Protein AF-A0A067RQR3-F1 (afdb_monomer)

Sequence (231 aa):
MLGQFFLYHINVWWTFLVVAKPVLEVAFHIFLCLGRLGLTFQASILVDLLELVSFHIYCIYVYAARLYSLQVSGLVALWRLFLGRKHNPLRGRVDSCQYSSHQLFVGTLAFTILLFLLPTTLMYYIVFTTLRLVVVGLEGLLTRVRYILQCLPLYVSTLWLLQSTIVSSTVHLTVQCRETQGPLLLSVQPVPGSWWNTVQYCIPELVHSPPRVNWGNLIGNLVSGKLIYPS

Mean predicted aligned error: 13.86 Å

Nearest PDB structures (foldseek):
  6mbz-assembly1_A  TM=4.673E-01  e=4.010E+00  Homo sapiens

Radius of gyration: 31.72 Å; Cα contacts (8 Å, |Δi|>4): 160; chains: 1; bounding box: 66×44×107 Å

pLDDT: mean 74.28, std 12.0, range [40.84, 92.44]

Secondary structure (DSSP, 8-state):
-HHHHHHHHHHHHHHHHHHHHHHHHHHHHHHHHHGGG-HHHHHHHHHHHHHHHHHHHHHHHHHHHHHHHHHHHHHHHHHHHHTTEEEETTTTEEEE----HHHHHHHHHHHHHHHHHHHHHHHHHHHHHHHHHHHHHHHHHHHHHHHHHHHS-HHHHHHHHTT-TT---EEEEEEE--SSS---EEEEEEEPPPHHHHHHHTS-TT-PPPPP--HHHHHHHHHTT------

InterPro domains:
  IPR007720 Phosphatidylinositol N-acetylglucosaminyltransferase subunit Q/GPI1 [PF05024] (1-164)
  IPR007720 Phosphatidylinositol N-acetylglucosaminyltransferase subunit Q/GPI1 [PTHR21329] (2-230)

Foldseek 3Di:
DVVVVVVVLVVVVVVVCVVCVVVVVVLVVVLVVCVVVDDLVSLVSVLVVLVVVCVSLQVVLLVLLVVLLCLVVLLVCLVCVVVQWDQDPVVRDTDRHDDDPVVNVVSVVVNVVSVVVNVVSVVVNVVSVVVSVVSVVVSVVSLVVSLVVLLPPVVLVVCVVVVPLVQQPDWDWDFDDDPDDDPTDIDTDRDHDDPVVSSVVPRPPPDDDDDDDPVVVVVVCSVNSHRDDDD

Structure (mmCIF, N/CA/C/O backbone):
data_AF-A0A067RQR3-F1
#
_entry.id   AF-A0A067RQR3-F1
#
loop_
_atom_site.group_PDB
_atom_site.id
_atom_site.type_symbol
_atom_site.label_atom_id
_atom_site.label_alt_id
_atom_site.label_comp_id
_atom_site.label_asym_id
_atom_site.label_entity_id
_atom_site.label_seq_id
_atom_site.pdbx_PDB_ins_code
_atom_site.Cartn_x
_atom_site.Cartn_y
_atom_site.Cartn_z
_atom_site.occupancy
_atom_site.B_iso_or_equiv
_atom_site.auth_seq_id
_atom_site.auth_comp_id
_atom_site.auth_asym_id
_atom_site.auth_atom_id
_atom_site.pdbx_PDB_model_num
ATOM 1 N N . MET A 1 1 ? 1.006 -6.373 -24.972 1.00 61.81 1 MET A N 1
ATOM 2 C CA . MET A 1 1 ? 1.950 -6.922 -23.974 1.00 61.81 1 MET A CA 1
ATOM 3 C C . MET A 1 1 ? 1.608 -6.495 -22.547 1.00 61.81 1 MET A C 1
ATOM 5 O O . MET A 1 1 ? 1.158 -7.348 -21.800 1.00 61.81 1 MET A O 1
ATOM 9 N N . LEU A 1 2 ? 1.691 -5.210 -22.163 1.00 67.69 2 LEU A N 1
ATOM 10 C CA . LEU A 1 2 ? 1.346 -4.779 -20.789 1.00 67.69 2 LEU A CA 1
ATOM 11 C C . LEU A 1 2 ? -0.114 -5.101 -20.396 1.00 67.69 2 LEU A C 1
ATOM 13 O O . LEU A 1 2 ? -0.366 -5.624 -19.319 1.00 67.69 2 LEU A O 1
ATOM 17 N N . GLY A 1 3 ? -1.073 -4.875 -21.301 1.00 74.94 3 GLY A N 1
ATOM 18 C CA . GLY A 1 3 ? -2.479 -5.227 -21.056 1.00 74.94 3 GLY A CA 1
ATOM 19 C C . GLY A 1 3 ? -2.711 -6.726 -20.825 1.00 74.94 3 GLY A C 1
ATOM 20 O O . GLY A 1 3 ? -3.485 -7.094 -19.953 1.00 74.94 3 GLY A O 1
ATOM 21 N N . GLN A 1 4 ? -1.985 -7.600 -21.531 1.00 80.75 4 GLN A N 1
ATOM 22 C CA . GLN A 1 4 ? -2.058 -9.053 -21.312 1.00 80.75 4 GLN A CA 1
ATOM 23 C C . GLN A 1 4 ? -1.487 -9.451 -19.948 1.00 80.75 4 GLN A C 1
ATOM 25 O O . GLN A 1 4 ? -2.019 -10.346 -19.302 1.00 80.75 4 GLN A O 1
ATOM 30 N N . PHE A 1 5 ? -0.444 -8.761 -19.483 1.00 75.75 5 PHE A N 1
ATOM 31 C CA . PHE A 1 5 ? 0.112 -8.968 -18.149 1.00 75.75 5 PHE A CA 1
ATOM 32 C C . PHE A 1 5 ? -0.883 -8.584 -17.038 1.00 75.75 5 PHE A C 1
ATOM 34 O O . PHE A 1 5 ? -1.043 -9.330 -16.069 1.00 75.75 5 PHE A O 1
ATOM 41 N N . PHE A 1 6 ? -1.600 -7.464 -17.197 1.00 74.62 6 PHE A N 1
ATOM 42 C CA . PHE A 1 6 ? -2.678 -7.082 -16.279 1.00 74.62 6 PHE A CA 1
ATOM 43 C C . PHE A 1 6 ? -3.857 -8.053 -16.333 1.00 74.62 6 PHE A C 1
ATOM 45 O O . PHE A 1 6 ? -4.349 -8.463 -15.287 1.00 74.62 6 PHE A O 1
ATOM 52 N N . LEU A 1 7 ? -4.269 -8.484 -17.529 1.00 79.88 7 LEU A N 1
ATOM 53 C CA . LEU A 1 7 ? -5.308 -9.504 -17.687 1.00 79.88 7 LEU A CA 1
ATOM 54 C C . LEU A 1 7 ? -4.913 -10.824 -17.018 1.00 79.88 7 LEU A C 1
ATOM 56 O O . LEU A 1 7 ? -5.745 -11.445 -16.366 1.00 79.88 7 LEU A O 1
ATOM 60 N N . TYR A 1 8 ? -3.644 -11.224 -17.113 1.00 83.69 8 TYR A N 1
ATOM 61 C CA . TYR A 1 8 ? -3.131 -12.385 -16.393 1.00 83.69 8 TYR A CA 1
ATOM 62 C C . TYR A 1 8 ? -3.234 -12.199 -14.874 1.00 83.69 8 TYR A C 1
ATOM 64 O O . TYR A 1 8 ? -3.715 -13.097 -14.193 1.00 83.69 8 TYR A O 1
ATOM 72 N N . HIS A 1 9 ? -2.867 -11.030 -14.339 1.00 77.38 9 HIS A N 1
ATOM 73 C CA . HIS A 1 9 ? -3.022 -10.734 -12.908 1.00 77.38 9 HIS A CA 1
ATOM 74 C C . HIS A 1 9 ? -4.483 -10.792 -12.453 1.00 77.38 9 HIS A C 1
ATOM 76 O O . HIS A 1 9 ? -4.773 -11.383 -11.414 1.00 77.38 9 HIS A O 1
ATOM 82 N N . ILE A 1 10 ? -5.402 -10.240 -13.249 1.00 81.31 10 ILE A N 1
ATOM 83 C CA . ILE A 1 10 ? -6.844 -10.314 -12.988 1.00 81.31 10 ILE A CA 1
ATOM 84 C C . ILE A 1 10 ? -7.315 -11.769 -13.018 1.00 81.31 10 ILE A C 1
ATOM 86 O O . ILE A 1 10 ? -8.101 -12.166 -12.168 1.00 81.31 10 ILE A O 1
ATOM 90 N N . ASN A 1 11 ? -6.819 -12.586 -13.948 1.00 85.38 11 ASN A N 1
ATOM 91 C CA . ASN A 1 11 ? -7.217 -13.988 -14.061 1.00 85.38 11 ASN A CA 1
ATOM 92 C C . ASN A 1 11 ? -6.661 -14.856 -12.917 1.00 85.38 11 ASN A C 1
ATOM 94 O O . ASN A 1 11 ? -7.359 -15.712 -12.374 1.00 85.38 11 ASN A O 1
ATOM 98 N N . VAL A 1 12 ? -5.423 -14.600 -12.487 1.00 82.12 12 VAL A N 1
ATOM 99 C CA . VAL A 1 12 ? -4.851 -15.216 -11.280 1.00 82.12 12 VAL A CA 1
ATOM 100 C C . VAL A 1 12 ? -5.675 -14.830 -10.054 1.00 82.12 12 VAL A C 1
ATOM 102 O O . VAL A 1 12 ? -6.005 -15.695 -9.246 1.00 82.12 12 VAL A O 1
ATOM 105 N N . TRP A 1 13 ? -6.070 -13.561 -9.936 1.00 79.69 13 TRP A N 1
ATOM 106 C CA . TRP A 1 13 ? -6.939 -13.113 -8.851 1.00 79.69 13 TRP A CA 1
ATOM 107 C C . TRP A 1 13 ? -8.330 -13.734 -8.908 1.00 79.69 13 TRP A C 1
ATOM 109 O O . TRP A 1 13 ? -8.848 -14.164 -7.886 1.00 79.69 13 TRP A O 1
ATOM 119 N N . TRP A 1 14 ? -8.917 -13.829 -10.097 1.00 84.00 14 TRP A N 1
ATOM 120 C CA . TRP A 1 14 ? -10.194 -14.495 -10.307 1.00 84.00 14 TRP A CA 1
ATOM 121 C C . TRP A 1 14 ? -10.131 -15.949 -9.840 1.00 84.00 14 TRP A C 1
ATOM 123 O O . TRP A 1 14 ? -10.974 -16.398 -9.069 1.00 84.00 14 TRP A O 1
ATOM 133 N N . THR A 1 15 ? -9.076 -16.664 -10.229 1.00 84.94 15 THR A N 1
ATOM 134 C CA . THR A 1 15 ? -8.840 -18.046 -9.799 1.00 84.94 15 THR A CA 1
ATOM 135 C C . THR A 1 15 ? -8.663 -18.130 -8.280 1.00 84.94 15 THR A C 1
ATOM 137 O O . THR A 1 15 ? -9.263 -18.988 -7.636 1.00 84.94 15 THR A O 1
ATOM 140 N N . PHE A 1 16 ? -7.906 -17.203 -7.685 1.00 81.50 16 PHE A N 1
ATOM 141 C CA . PHE A 1 16 ? -7.755 -17.101 -6.233 1.00 81.50 16 PHE A CA 1
ATOM 142 C C . PHE A 1 16 ? -9.093 -16.851 -5.529 1.00 81.50 16 PHE A C 1
ATOM 144 O O . PHE A 1 16 ? -9.391 -17.531 -4.553 1.00 81.50 16 PHE A O 1
ATOM 151 N N . LEU A 1 17 ? -9.930 -15.939 -6.032 1.00 81.38 17 LEU A N 1
ATOM 152 C CA . LEU A 1 17 ? -11.257 -15.677 -5.480 1.00 81.38 17 LEU A CA 1
ATOM 153 C C . LEU A 1 17 ? -12.170 -16.891 -5.565 1.00 81.38 17 LEU A C 1
ATOM 155 O O . LEU A 1 17 ? -12.907 -17.147 -4.622 1.00 81.38 17 LEU A O 1
ATOM 159 N N . VAL A 1 18 ? -12.132 -17.645 -6.663 1.00 85.75 18 VAL A N 1
ATOM 160 C CA . VAL A 1 18 ? -12.928 -18.872 -6.800 1.00 85.75 18 VAL A CA 1
ATOM 161 C C . VAL A 1 18 ? -12.523 -19.894 -5.736 1.00 85.75 18 VAL A C 1
ATOM 163 O O . VAL A 1 18 ? -13.394 -20.503 -5.116 1.00 85.75 18 VAL A O 1
ATOM 166 N N . VAL A 1 19 ? -11.222 -20.032 -5.465 1.00 84.19 19 VAL A N 1
ATOM 167 C CA . VAL A 1 19 ? -10.702 -20.912 -4.405 1.00 84.19 19 VAL A CA 1
ATOM 168 C C . VAL A 1 19 ? -11.013 -20.367 -3.004 1.00 84.19 19 VAL A C 1
ATOM 170 O O . VAL A 1 19 ? -11.333 -21.136 -2.101 1.00 84.19 19 VAL A O 1
ATOM 173 N N . ALA A 1 20 ? -10.960 -19.048 -2.812 1.00 79.62 20 ALA A N 1
ATOM 174 C CA . ALA A 1 20 ? -11.217 -18.392 -1.533 1.00 79.62 20 ALA A CA 1
ATOM 175 C C . ALA A 1 20 ? -12.714 -18.244 -1.211 1.00 79.62 20 ALA A C 1
ATOM 177 O O . ALA A 1 20 ? -13.07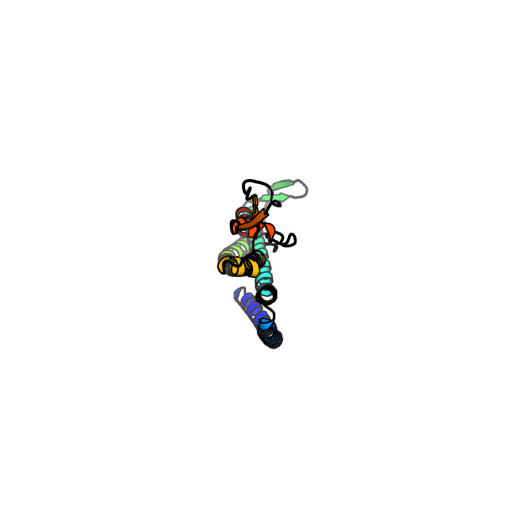1 -18.128 -0.043 1.00 79.62 20 ALA A O 1
ATOM 178 N N . LYS A 1 21 ? -13.603 -18.278 -2.212 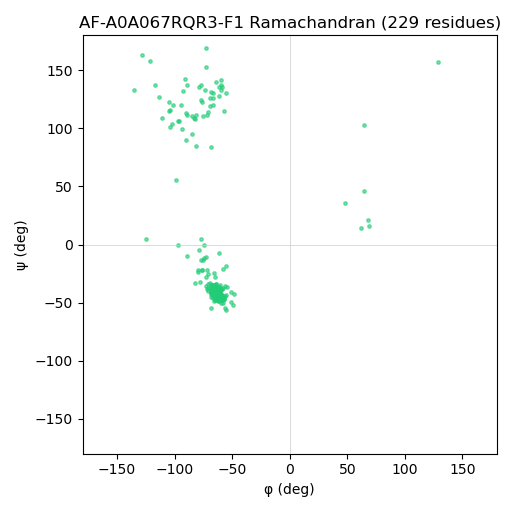1.00 84.19 21 LYS A N 1
ATOM 179 C CA . LYS A 1 21 ? -15.063 -18.144 -2.071 1.00 84.19 21 LYS A CA 1
ATOM 180 C C . LYS A 1 21 ? -15.666 -19.050 -0.988 1.00 84.19 21 LYS A C 1
ATOM 182 O O . LYS A 1 21 ? -16.355 -18.502 -0.131 1.00 84.19 21 LYS A O 1
ATOM 187 N N . PRO A 1 22 ? -15.417 -20.377 -0.949 1.00 88.19 22 PRO A N 1
ATOM 188 C CA . PRO A 1 22 ? -15.960 -21.225 0.115 1.00 88.19 22 PRO A CA 1
ATOM 189 C C . PRO A 1 22 ? -15.452 -20.819 1.506 1.00 88.19 22 PRO A C 1
ATOM 191 O O . PRO A 1 22 ? -16.214 -20.823 2.468 1.00 88.19 22 PRO A O 1
ATOM 194 N N . VAL A 1 23 ? -14.186 -20.405 1.617 1.00 82.56 23 VAL A N 1
ATOM 195 C CA . VAL A 1 23 ? -13.608 -19.923 2.881 1.00 82.56 23 VAL A CA 1
ATOM 196 C C . VAL A 1 23 ? -14.265 -18.611 3.311 1.00 82.56 23 VAL A C 1
ATOM 198 O O . VAL A 1 23 ? -14.606 -18.452 4.480 1.00 82.56 23 VAL A O 1
ATOM 201 N N . LEU A 1 24 ? -14.496 -17.693 2.370 1.00 82.06 24 LEU A N 1
ATOM 202 C CA . LEU A 1 24 ? -15.151 -16.411 2.619 1.00 82.06 24 LEU A CA 1
ATOM 203 C C . LEU A 1 24 ? -16.618 -16.589 3.037 1.00 82.06 24 LEU A C 1
ATOM 205 O O . LEU A 1 24 ? -17.077 -15.910 3.950 1.00 82.06 24 LEU A O 1
ATOM 209 N N . GLU A 1 25 ? -17.345 -17.519 2.415 1.00 86.88 25 GLU A N 1
ATOM 210 C CA . GLU A 1 25 ? -18.726 -17.850 2.789 1.00 86.88 25 GLU A CA 1
ATOM 211 C C . GLU A 1 25 ? -18.810 -18.416 4.211 1.00 86.88 25 GLU A C 1
ATOM 213 O O . GLU A 1 25 ? -19.671 -17.995 4.990 1.00 86.88 25 GLU A O 1
ATOM 218 N N . VAL A 1 26 ? -17.890 -19.314 4.578 1.00 85.81 26 VAL A N 1
ATOM 219 C CA . VAL A 1 26 ? -17.779 -19.838 5.947 1.00 85.81 26 VAL A CA 1
ATOM 220 C C . VAL A 1 26 ? -17.410 -18.720 6.924 1.00 85.81 26 VAL A C 1
ATOM 222 O O . VAL A 1 26 ? -18.062 -18.580 7.958 1.00 85.81 26 VAL A O 1
ATOM 225 N N . ALA A 1 27 ? -16.434 -17.873 6.589 1.00 83.31 27 ALA A N 1
ATOM 226 C CA . ALA A 1 27 ? -16.040 -16.729 7.411 1.00 83.31 27 ALA A CA 1
ATOM 227 C C . ALA A 1 27 ? -17.200 -15.745 7.629 1.00 83.31 27 ALA A C 1
ATOM 229 O O . ALA A 1 27 ? -17.381 -15.244 8.737 1.00 83.31 27 ALA A O 1
ATOM 230 N N . PHE A 1 28 ? -18.032 -15.512 6.612 1.00 86.62 28 PHE A N 1
ATOM 231 C CA . PHE A 1 28 ? -19.211 -14.656 6.722 1.00 86.62 28 PHE A CA 1
ATOM 232 C C . PHE A 1 28 ? -20.289 -15.259 7.636 1.00 86.62 28 PHE A C 1
ATOM 234 O O . PHE A 1 28 ? -20.862 -14.553 8.465 1.00 86.62 28 PHE A O 1
ATOM 241 N N . HIS A 1 29 ? -20.528 -16.572 7.559 1.00 86.94 29 HIS A N 1
ATOM 242 C CA . HIS A 1 29 ? -21.437 -17.254 8.490 1.00 86.94 29 HIS A CA 1
ATOM 243 C C . HIS A 1 29 ? -20.921 -17.194 9.930 1.00 86.94 29 HIS A C 1
ATOM 245 O O . HIS A 1 29 ? -21.682 -16.911 10.855 1.00 86.94 29 HIS A O 1
ATOM 251 N N . ILE A 1 30 ? -19.616 -17.403 10.115 1.00 84.06 30 ILE A N 1
ATOM 252 C CA . ILE A 1 30 ? -18.936 -17.262 11.403 1.00 84.06 30 ILE A CA 1
ATOM 253 C C . ILE A 1 30 ? -19.093 -15.825 11.933 1.00 84.06 30 ILE A C 1
ATOM 255 O O . ILE A 1 30 ? -19.485 -15.644 13.083 1.00 84.06 30 ILE A O 1
ATOM 259 N N . PHE A 1 31 ? -18.887 -14.808 11.093 1.00 85.06 31 PHE A N 1
ATOM 260 C CA . PHE A 1 31 ? -19.074 -13.394 11.435 1.00 85.06 31 PHE A CA 1
ATOM 261 C C . PHE A 1 31 ? -20.507 -13.074 11.893 1.00 85.06 31 PHE A C 1
ATOM 263 O O . PHE A 1 31 ? -20.693 -12.386 12.900 1.00 85.06 31 PHE A O 1
ATOM 270 N N . LEU A 1 32 ? -21.525 -13.601 11.202 1.00 85.56 32 LEU A N 1
ATOM 271 C CA . LEU A 1 32 ? -22.930 -13.428 11.588 1.00 85.56 32 LEU A CA 1
ATOM 272 C C . LEU A 1 32 ? -23.255 -14.124 12.917 1.00 85.56 32 LEU A C 1
ATOM 274 O O . LEU A 1 32 ? -23.865 -13.513 13.795 1.00 85.56 32 LEU A O 1
ATOM 278 N N . CYS A 1 33 ? -22.814 -15.372 13.102 1.00 84.06 33 CYS A N 1
ATOM 279 C CA . CYS A 1 33 ? -23.018 -16.121 14.347 1.00 84.06 33 CYS A CA 1
ATOM 280 C C . CYS A 1 33 ? -22.350 -15.435 15.546 1.00 84.06 33 CYS A C 1
ATOM 282 O O . CYS A 1 33 ? -22.963 -15.281 16.606 1.00 84.06 33 CYS A O 1
ATOM 284 N N . LEU A 1 34 ? -21.109 -14.982 15.366 1.00 81.44 34 LEU A N 1
ATOM 285 C CA . LEU A 1 34 ? -20.329 -14.296 16.393 1.00 81.44 34 LEU A CA 1
ATOM 286 C C . LEU A 1 34 ? -20.821 -12.868 16.656 1.00 81.44 34 LEU A C 1
ATOM 288 O O . LEU A 1 34 ? -20.455 -12.281 17.671 1.00 81.44 34 LEU A O 1
ATOM 292 N N . GLY A 1 35 ? -21.709 -12.327 15.817 1.00 76.88 35 GLY A N 1
ATOM 293 C C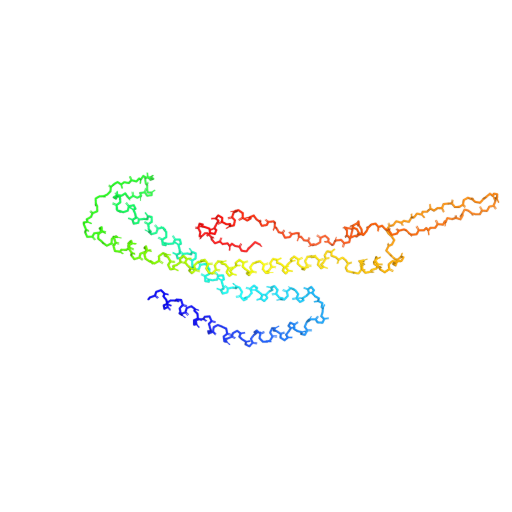A . GLY A 1 35 ? -22.332 -11.026 16.050 1.00 76.88 35 GLY A CA 1
ATOM 294 C C . GLY A 1 35 ? -23.102 -10.910 17.357 1.00 76.88 35 GLY A C 1
ATOM 295 O O . GLY A 1 35 ? -23.255 -9.821 17.903 1.00 76.88 35 GLY A O 1
ATOM 296 N N . ARG A 1 36 ? -23.499 -12.048 17.924 1.00 77.75 36 ARG A N 1
ATOM 297 C CA . ARG A 1 36 ? -24.148 -12.127 19.234 1.00 77.75 36 ARG A CA 1
ATOM 298 C C . ARG A 1 36 ? -23.190 -11.935 20.418 1.00 77.75 36 ARG A C 1
ATOM 300 O O . ARG A 1 36 ? -23.672 -11.745 21.528 1.00 77.75 36 ARG A O 1
ATOM 307 N N . LEU A 1 37 ? -21.871 -11.990 20.205 1.00 75.56 37 LEU A N 1
ATOM 308 C CA . LEU A 1 37 ? -20.850 -11.873 21.259 1.00 75.56 37 LEU A CA 1
ATOM 309 C C . LEU A 1 37 ? -20.397 -10.427 21.526 1.00 75.56 37 LEU A C 1
ATOM 311 O O . LEU A 1 37 ? -19.707 -10.188 22.514 1.00 75.56 37 LEU A O 1
ATOM 315 N N . GLY A 1 38 ? -20.789 -9.463 20.683 1.00 81.50 38 GLY A N 1
ATOM 316 C CA . GLY A 1 38 ? -20.547 -8.032 20.901 1.00 81.50 38 GLY A CA 1
ATOM 317 C C . GLY A 1 38 ? -19.895 -7.300 19.722 1.00 81.50 38 GLY A C 1
ATOM 318 O O . GLY A 1 38 ? -19.205 -7.885 18.887 1.00 81.50 38 GLY A O 1
ATOM 319 N N . LEU A 1 39 ? -20.095 -5.978 19.682 1.00 77.56 39 LEU A N 1
ATOM 320 C CA . LEU A 1 39 ? -19.662 -5.105 18.580 1.00 77.56 39 LEU A CA 1
ATOM 321 C C . LEU A 1 39 ? -18.137 -5.009 18.431 1.00 77.56 39 LEU A C 1
ATOM 323 O O . LEU A 1 39 ? -17.628 -4.914 17.318 1.00 77.56 39 LEU A O 1
ATOM 327 N N . THR A 1 40 ? -17.392 -5.041 19.537 1.00 80.12 40 THR A N 1
ATOM 328 C CA . THR A 1 40 ? -15.921 -4.973 19.514 1.00 80.12 40 THR A CA 1
ATOM 329 C C . THR A 1 40 ? -15.319 -6.213 18.865 1.00 80.12 40 THR A C 1
ATOM 331 O O . THR A 1 40 ? -14.394 -6.099 18.065 1.00 80.12 40 THR A O 1
ATOM 334 N N . PHE A 1 41 ? -15.890 -7.383 19.149 1.00 81.31 41 PHE A N 1
ATOM 335 C CA . PHE A 1 41 ? -15.466 -8.651 18.574 1.00 81.31 41 PHE A CA 1
ATOM 336 C C . PHE A 1 41 ? -15.769 -8.727 17.070 1.00 81.31 41 PHE A C 1
ATOM 338 O O . PHE A 1 41 ? -14.895 -9.094 16.284 1.00 81.31 41 PHE A O 1
ATOM 345 N N . GLN A 1 42 ? -16.955 -8.271 16.643 1.00 84.38 42 GLN A N 1
ATOM 346 C CA . GLN A 1 42 ? -17.266 -8.117 15.215 1.00 84.38 42 GLN A CA 1
ATOM 347 C C . GLN A 1 42 ? -16.305 -7.155 14.511 1.00 84.38 42 GLN A C 1
ATOM 349 O O . GLN A 1 42 ? -15.825 -7.452 13.420 1.00 84.38 42 GLN A O 1
ATOM 354 N N . ALA A 1 43 ? -15.996 -6.014 15.132 1.00 82.00 43 ALA A N 1
ATOM 355 C CA . ALA A 1 43 ? -15.071 -5.038 14.568 1.00 82.00 43 ALA A CA 1
ATOM 356 C C . ALA A 1 43 ? -13.634 -5.575 14.452 1.00 82.00 43 ALA A C 1
ATOM 358 O O . ALA A 1 43 ? -12.894 -5.112 13.586 1.00 82.00 43 ALA A O 1
ATOM 359 N N . SER A 1 44 ? -13.215 -6.512 15.309 1.00 83.62 44 SER A N 1
ATOM 360 C CA . SER A 1 44 ? -11.920 -7.201 15.190 1.00 83.62 44 SER A CA 1
ATOM 361 C C . SER A 1 44 ? -11.882 -8.116 13.973 1.00 83.62 44 SER A C 1
ATOM 363 O O . SER A 1 44 ? -11.068 -7.886 13.086 1.00 83.62 44 SER A O 1
ATOM 365 N N . ILE A 1 45 ? -12.843 -9.039 13.856 1.00 84.12 45 ILE A N 1
ATOM 366 C CA . ILE A 1 45 ? -12.930 -9.961 12.710 1.00 84.12 45 ILE A CA 1
ATOM 367 C C . ILE A 1 45 ? -13.046 -9.202 11.383 1.00 84.12 45 ILE A C 1
ATOM 369 O O . ILE A 1 45 ? -12.473 -9.612 10.378 1.00 84.12 45 ILE A O 1
ATOM 373 N N . LEU A 1 46 ? -13.779 -8.085 11.362 1.00 84.38 46 LEU A N 1
ATOM 374 C CA . LEU A 1 46 ? -13.928 -7.275 10.156 1.00 84.38 46 LEU A CA 1
ATOM 375 C C . LEU A 1 46 ? -12.605 -6.631 9.716 1.00 84.38 46 LEU A C 1
ATOM 377 O O . LEU A 1 46 ? -12.354 -6.549 8.518 1.00 84.38 46 LEU A O 1
ATOM 381 N N . VAL A 1 47 ? -11.761 -6.193 10.657 1.00 83.50 47 VAL A N 1
ATOM 382 C CA . VAL A 1 47 ? -10.422 -5.678 10.328 1.00 83.50 47 VAL A CA 1
ATOM 383 C C . VAL A 1 47 ? -9.530 -6.798 9.799 1.00 83.50 47 VAL A C 1
ATOM 385 O O . VAL A 1 47 ? -8.909 -6.604 8.760 1.00 83.50 47 VAL A O 1
ATOM 388 N N . ASP A 1 48 ? -9.550 -7.979 10.419 1.00 84.62 48 ASP A N 1
ATOM 389 C CA . ASP A 1 48 ? -8.771 -9.132 9.945 1.00 84.62 48 ASP A CA 1
ATOM 390 C C . ASP A 1 48 ? -9.197 -9.551 8.524 1.00 84.62 48 ASP A C 1
ATOM 392 O O . ASP A 1 48 ? -8.371 -9.867 7.663 1.00 84.62 48 ASP A O 1
ATOM 396 N N . LEU A 1 49 ? -10.504 -9.507 8.240 1.00 82.19 49 LEU A N 1
ATOM 397 C CA . LEU A 1 49 ? -11.040 -9.805 6.915 1.00 82.19 49 LEU A CA 1
ATOM 398 C C . LEU A 1 49 ? -10.644 -8.744 5.880 1.00 82.19 49 LEU A C 1
ATOM 400 O O . LEU A 1 49 ? -10.310 -9.089 4.744 1.00 82.19 49 LEU A O 1
ATOM 404 N N . LEU A 1 50 ? -10.677 -7.462 6.258 1.00 82.69 50 LEU A N 1
ATOM 405 C CA . LEU A 1 50 ? -10.212 -6.374 5.401 1.00 82.69 50 LEU A CA 1
ATOM 406 C C . LEU A 1 50 ? -8.727 -6.530 5.081 1.00 82.69 50 LEU A C 1
ATOM 408 O O . LEU A 1 50 ? -8.371 -6.411 3.910 1.00 82.69 50 LEU A O 1
ATOM 412 N N . GLU A 1 51 ? -7.889 -6.873 6.057 1.00 80.62 51 GLU A N 1
ATOM 413 C CA . GLU A 1 51 ? -6.456 -7.084 5.848 1.00 80.62 51 GLU A CA 1
ATOM 414 C C . GLU A 1 51 ? -6.204 -8.247 4.871 1.00 80.62 51 GLU A C 1
ATOM 416 O O . GLU A 1 51 ? -5.437 -8.109 3.910 1.00 80.62 51 GLU A O 1
ATOM 421 N N . LEU A 1 52 ? -6.936 -9.357 5.034 1.00 79.56 52 LEU A N 1
ATOM 422 C CA . LEU A 1 52 ? -6.869 -10.517 4.142 1.00 79.56 52 LEU A CA 1
ATOM 423 C C . LEU A 1 52 ? -7.251 -10.162 2.697 1.00 79.56 52 LEU A C 1
ATOM 425 O O . LEU A 1 52 ? -6.535 -10.514 1.757 1.00 79.56 52 LEU A O 1
ATOM 429 N N . VAL A 1 53 ? -8.364 -9.452 2.497 1.00 76.69 53 VAL A N 1
ATOM 430 C CA . VAL A 1 53 ? -8.807 -9.016 1.159 1.00 76.69 53 VAL A CA 1
ATOM 431 C C . VAL A 1 53 ? -7.807 -8.023 0.554 1.00 76.69 53 VAL A C 1
ATOM 433 O O . VAL A 1 53 ? -7.530 -8.038 -0.649 1.00 76.69 53 VAL A O 1
ATOM 436 N N . SER A 1 54 ? -7.209 -7.192 1.399 1.00 81.75 54 SER A N 1
ATOM 437 C CA . SER A 1 54 ? -6.280 -6.133 1.012 1.00 81.75 54 SER A CA 1
ATOM 438 C C . SER A 1 54 ? -4.879 -6.621 0.674 1.00 81.75 54 SER A C 1
ATOM 440 O O . SER A 1 54 ? -4.115 -5.880 0.045 1.00 81.75 54 SER A O 1
ATOM 442 N N . PHE A 1 55 ? -4.546 -7.868 1.014 1.00 78.25 55 PHE A N 1
ATOM 443 C CA . PHE A 1 55 ? -3.293 -8.514 0.635 1.00 78.25 55 PHE A CA 1
ATOM 444 C C . PHE A 1 55 ? -3.077 -8.499 -0.884 1.00 78.25 55 PHE A C 1
ATOM 446 O O . PHE A 1 55 ? -2.001 -8.141 -1.363 1.00 78.25 55 PHE A O 1
ATOM 453 N N . HIS A 1 56 ? -4.117 -8.800 -1.666 1.00 77.88 56 HIS A N 1
ATOM 454 C CA . HIS A 1 56 ? -4.010 -8.797 -3.125 1.00 77.88 56 HIS A CA 1
ATOM 455 C C . HIS A 1 56 ? -3.685 -7.402 -3.682 1.00 77.88 56 HIS A C 1
ATOM 457 O O . HIS A 1 56 ? -2.798 -7.244 -4.526 1.00 77.88 56 HIS A O 1
ATOM 463 N N . ILE A 1 57 ? -4.373 -6.381 -3.163 1.00 80.44 57 ILE A N 1
ATOM 464 C CA . ILE A 1 57 ? -4.155 -4.979 -3.534 1.00 80.44 57 ILE A CA 1
ATOM 465 C C . ILE A 1 57 ? -2.725 -4.567 -3.169 1.00 80.44 57 ILE A C 1
ATOM 467 O O . ILE A 1 57 ? -2.063 -3.891 -3.956 1.00 80.44 57 ILE A O 1
ATOM 471 N N . TYR A 1 58 ? -2.217 -5.019 -2.018 1.00 81.12 58 TYR A N 1
ATOM 472 C CA . TYR A 1 58 ? -0.835 -4.793 -1.608 1.00 81.12 58 TYR A CA 1
ATOM 473 C C . TYR A 1 58 ? 0.170 -5.411 -2.588 1.00 81.12 58 TYR A C 1
ATOM 475 O O . TYR A 1 58 ? 1.078 -4.712 -3.037 1.00 81.12 58 TYR A O 1
ATOM 483 N N . CYS A 1 59 ? -0.005 -6.674 -2.987 1.00 79.25 59 CYS A N 1
ATOM 484 C CA . CYS A 1 59 ? 0.885 -7.330 -3.949 1.00 79.25 59 CYS A CA 1
ATOM 485 C C . CYS A 1 59 ? 0.955 -6.574 -5.284 1.00 79.25 59 CYS A C 1
ATOM 487 O O . CYS A 1 59 ? 2.051 -6.307 -5.787 1.00 79.25 59 CYS A O 1
ATOM 489 N N . ILE A 1 60 ? -0.198 -6.183 -5.840 1.00 79.12 60 ILE A N 1
ATOM 490 C CA . ILE A 1 60 ? -0.240 -5.426 -7.099 1.00 79.12 60 ILE A CA 1
ATOM 491 C C . ILE A 1 60 ? 0.367 -4.033 -6.924 1.00 79.12 60 ILE A C 1
ATOM 493 O O . ILE A 1 60 ? 1.135 -3.593 -7.778 1.00 79.12 60 ILE A O 1
ATOM 497 N N . TYR A 1 61 ? 0.072 -3.348 -5.819 1.00 82.38 61 TYR A N 1
ATOM 498 C CA . TYR A 1 61 ? 0.665 -2.049 -5.507 1.00 82.38 61 TYR A CA 1
ATOM 499 C C . TYR A 1 61 ? 2.197 -2.124 -5.466 1.00 82.38 61 TYR A C 1
ATOM 501 O O . TYR A 1 61 ? 2.868 -1.311 -6.103 1.00 82.38 61 TYR A O 1
ATOM 509 N N . VAL A 1 62 ? 2.763 -3.124 -4.781 1.00 80.19 62 VAL A N 1
ATOM 510 C CA . VAL A 1 62 ? 4.218 -3.335 -4.720 1.00 80.19 62 VAL A CA 1
ATOM 511 C C . VAL A 1 62 ? 4.790 -3.557 -6.115 1.00 80.19 62 VAL A C 1
ATOM 513 O O . VAL A 1 62 ? 5.809 -2.957 -6.462 1.00 80.19 62 VAL A O 1
ATOM 516 N N . TYR A 1 63 ? 4.128 -4.374 -6.932 1.00 81.81 63 TYR A N 1
ATOM 517 C CA . TYR A 1 63 ? 4.546 -4.603 -8.309 1.00 81.81 63 TYR A CA 1
ATOM 518 C C . TYR A 1 63 ? 4.531 -3.307 -9.135 1.00 81.81 63 TYR A C 1
ATOM 520 O O . TYR A 1 63 ? 5.526 -2.975 -9.784 1.00 81.81 63 TYR A O 1
ATOM 528 N N . ALA A 1 64 ? 3.445 -2.534 -9.063 1.00 81.81 64 ALA A N 1
ATOM 529 C CA . ALA A 1 64 ? 3.298 -1.266 -9.772 1.00 81.81 64 ALA A CA 1
ATOM 530 C C . ALA A 1 64 ? 4.354 -0.236 -9.336 1.00 81.81 64 ALA A C 1
ATOM 532 O O . ALA A 1 64 ? 4.992 0.385 -10.186 1.00 81.81 64 ALA A O 1
ATOM 533 N N . ALA A 1 65 ? 4.603 -0.106 -8.029 1.00 82.06 65 ALA A N 1
ATOM 534 C CA . ALA A 1 65 ? 5.622 0.787 -7.480 1.00 82.06 65 ALA A CA 1
ATOM 535 C C . ALA A 1 65 ? 7.031 0.412 -7.970 1.00 82.06 65 ALA A C 1
ATOM 537 O O . ALA A 1 65 ? 7.802 1.273 -8.402 1.00 82.06 65 ALA A O 1
ATOM 538 N N . ARG A 1 66 ? 7.363 -0.887 -7.971 1.00 82.69 66 ARG A N 1
ATOM 539 C CA . ARG A 1 66 ? 8.645 -1.382 -8.494 1.00 82.69 66 ARG A CA 1
ATOM 540 C C . ARG A 1 66 ? 8.781 -1.105 -9.983 1.00 82.69 66 ARG A C 1
ATOM 542 O O . ARG A 1 66 ? 9.810 -0.570 -10.393 1.00 82.69 66 ARG A O 1
ATOM 549 N N . LEU A 1 67 ? 7.751 -1.397 -10.772 1.00 84.31 67 LEU A N 1
ATOM 550 C CA . LEU A 1 67 ? 7.760 -1.152 -12.211 1.00 84.31 67 LEU A CA 1
ATOM 551 C C . LEU A 1 67 ? 7.949 0.337 -12.529 1.00 84.31 67 LEU A C 1
ATOM 553 O O . LEU A 1 67 ? 8.803 0.679 -13.345 1.00 84.31 67 LEU A O 1
ATOM 557 N N . TYR A 1 68 ? 7.227 1.222 -11.841 1.00 85.44 68 TYR A N 1
ATOM 558 C CA . TYR A 1 68 ? 7.381 2.668 -11.989 1.00 85.44 68 TYR A CA 1
ATOM 559 C C . TYR A 1 68 ? 8.802 3.130 -11.631 1.00 85.44 68 TYR A C 1
ATOM 561 O O . TYR A 1 68 ? 9.439 3.844 -12.406 1.00 85.44 68 TYR A O 1
ATOM 569 N N . SER A 1 69 ? 9.352 2.654 -10.507 1.00 84.62 69 SER A N 1
ATOM 570 C CA . SER A 1 69 ? 10.722 2.992 -10.093 1.00 84.62 69 SER A CA 1
ATOM 571 C C . SER A 1 69 ? 11.779 2.546 -11.113 1.00 84.62 69 SER A C 1
ATOM 573 O O . SER A 1 69 ? 12.731 3.284 -11.386 1.00 84.62 69 SER A O 1
ATOM 575 N N . LEU A 1 70 ? 11.592 1.371 -11.728 1.00 86.69 70 LEU A N 1
ATOM 576 C CA . LEU A 1 70 ? 12.465 0.846 -12.778 1.00 86.69 70 LEU A CA 1
ATOM 577 C C . LEU A 1 70 ? 12.373 1.690 -14.049 1.00 86.69 70 LEU A C 1
ATOM 579 O O . LEU A 1 70 ? 13.403 1.996 -14.644 1.00 86.69 70 LEU A O 1
ATOM 583 N N . GLN A 1 71 ? 11.170 2.110 -14.443 1.00 88.25 71 GLN A N 1
ATOM 584 C CA . GLN A 1 71 ? 10.977 2.953 -15.622 1.00 88.25 71 GLN A CA 1
ATOM 585 C C . GLN A 1 71 ? 11.620 4.328 -15.463 1.00 88.25 71 GLN A C 1
ATOM 587 O O . GLN A 1 71 ? 12.349 4.760 -16.353 1.00 88.25 71 GLN A O 1
ATOM 592 N N . VAL A 1 72 ? 11.411 4.992 -14.322 1.00 87.31 72 VAL A N 1
ATOM 593 C CA . VAL A 1 72 ? 12.031 6.293 -14.032 1.00 87.31 72 VAL A CA 1
ATOM 594 C C . VAL A 1 72 ? 13.554 6.166 -13.987 1.00 87.31 72 VAL A C 1
ATOM 596 O O . VAL A 1 72 ? 14.257 6.946 -14.629 1.00 87.31 72 VAL A O 1
ATOM 599 N N . SER A 1 73 ? 14.082 5.151 -13.296 1.00 87.38 73 SER A N 1
ATOM 600 C CA . SER A 1 73 ? 15.532 4.912 -13.230 1.00 87.38 73 SER A CA 1
ATOM 601 C C . SER A 1 73 ? 16.124 4.606 -14.610 1.00 87.38 73 SER A C 1
ATOM 603 O O . SER A 1 73 ? 17.194 5.111 -14.950 1.00 87.38 73 SER A O 1
ATOM 605 N N . GLY A 1 74 ? 15.410 3.826 -15.426 1.00 88.25 74 GLY A N 1
ATOM 606 C CA . GLY A 1 74 ? 15.782 3.505 -16.802 1.00 88.25 74 GLY A CA 1
ATOM 607 C C . GLY A 1 74 ? 15.790 4.734 -17.709 1.00 88.25 74 GLY A C 1
ATOM 608 O O . GLY A 1 74 ? 16.759 4.947 -18.434 1.00 88.25 74 GLY A O 1
ATOM 609 N N . LEU A 1 75 ? 14.772 5.594 -17.617 1.00 89.94 75 LEU A N 1
ATOM 610 C CA . LEU A 1 75 ? 14.711 6.865 -18.346 1.00 89.94 75 LEU A CA 1
ATOM 611 C C . LEU A 1 75 ? 15.866 7.792 -17.963 1.00 89.94 75 LEU A C 1
ATOM 613 O O . LEU A 1 75 ? 16.509 8.352 -18.845 1.00 89.94 75 LEU A O 1
ATOM 617 N N . VAL A 1 76 ? 16.185 7.912 -16.672 1.00 88.25 76 VAL A N 1
ATOM 618 C CA . VAL A 1 76 ? 17.328 8.715 -16.203 1.00 88.25 76 VAL A CA 1
ATOM 619 C C . VAL A 1 76 ? 18.655 8.141 -16.706 1.00 88.25 76 VAL A C 1
ATOM 621 O O . VAL A 1 76 ? 19.540 8.898 -17.110 1.00 88.25 76 VAL A O 1
ATOM 624 N N . ALA A 1 77 ? 18.813 6.816 -16.708 1.00 86.94 77 ALA A N 1
ATOM 625 C CA . ALA A 1 77 ? 20.012 6.162 -17.224 1.00 86.94 77 ALA A CA 1
ATOM 626 C C . ALA A 1 77 ? 20.179 6.379 -18.738 1.00 86.94 77 ALA A C 1
ATOM 628 O O . ALA A 1 77 ? 21.268 6.737 -19.187 1.00 86.94 77 ALA A O 1
ATOM 629 N N . LEU A 1 78 ? 19.103 6.232 -19.514 1.00 88.25 78 LEU A N 1
ATOM 630 C CA . LEU A 1 78 ? 19.103 6.459 -20.962 1.00 88.25 78 LEU A CA 1
ATOM 631 C C . LEU A 1 78 ? 19.298 7.935 -21.315 1.00 88.25 78 LEU A C 1
ATOM 633 O O . LEU A 1 78 ? 20.039 8.251 -22.239 1.00 88.25 78 LEU A O 1
ATOM 637 N N . TRP A 1 79 ? 18.722 8.849 -20.534 1.00 85.62 79 TRP A N 1
ATOM 638 C CA . TRP A 1 79 ? 18.977 10.279 -20.676 1.00 85.62 79 TRP A CA 1
ATOM 639 C C . TRP A 1 79 ? 20.470 10.592 -20.535 1.00 85.62 79 TRP A C 1
ATOM 641 O O . TRP A 1 79 ? 21.059 11.261 -21.381 1.00 85.62 79 TRP A O 1
ATOM 651 N N . ARG A 1 80 ? 21.129 10.037 -19.510 1.00 83.75 80 ARG A N 1
ATOM 652 C CA . ARG A 1 80 ? 22.584 10.174 -19.329 1.00 83.75 80 ARG A CA 1
ATOM 653 C C . ARG A 1 80 ? 23.376 9.568 -20.491 1.00 83.75 80 ARG A C 1
ATOM 655 O O . ARG A 1 80 ? 24.387 10.148 -20.885 1.00 83.75 80 ARG A O 1
ATOM 662 N N . LEU A 1 81 ? 22.901 8.455 -21.056 1.00 85.44 81 LEU A N 1
ATOM 663 C CA . LEU A 1 81 ? 23.491 7.823 -22.237 1.00 85.44 81 LEU A CA 1
ATOM 664 C C . LEU A 1 81 ? 23.453 8.763 -23.453 1.00 85.44 81 LEU A C 1
ATOM 666 O O . LEU A 1 81 ? 24.488 8.929 -24.093 1.00 85.44 81 LEU A O 1
ATOM 670 N N . PHE A 1 82 ? 22.336 9.453 -23.721 1.00 81.19 82 PHE A N 1
ATOM 671 C CA . PHE A 1 82 ? 22.269 10.447 -24.807 1.00 81.19 82 PHE A CA 1
ATOM 672 C C . PHE A 1 82 ? 23.184 11.648 -24.584 1.00 81.19 82 PHE A C 1
ATOM 674 O O . PHE A 1 82 ? 23.756 12.165 -25.537 1.00 81.19 82 PHE A O 1
ATOM 681 N N . LEU A 1 83 ? 23.373 12.067 -23.329 1.00 81.12 83 LEU A N 1
ATOM 682 C CA . LEU A 1 83 ? 24.331 13.120 -22.981 1.00 81.12 83 LEU A CA 1
ATOM 683 C C . LEU A 1 83 ? 25.798 12.648 -23.028 1.00 81.12 83 LEU A C 1
ATOM 685 O O . LEU A 1 83 ? 26.694 13.432 -22.713 1.00 81.12 83 LEU A O 1
ATOM 689 N N . GLY A 1 84 ? 26.068 11.380 -23.362 1.00 78.88 84 GLY A N 1
ATOM 690 C CA . GLY A 1 84 ? 27.421 10.820 -23.386 1.00 78.88 84 GLY A CA 1
ATOM 691 C C . GLY A 1 84 ? 28.049 10.669 -21.996 1.00 78.88 84 GLY A C 1
ATOM 692 O O . GLY A 1 84 ? 29.263 10.526 -21.877 1.00 78.88 84 GLY A O 1
ATOM 693 N N . ARG A 1 85 ? 27.247 10.728 -20.926 1.00 77.38 85 ARG A N 1
ATOM 694 C CA . ARG A 1 85 ? 27.696 10.765 -19.528 1.00 77.38 85 ARG A CA 1
ATOM 695 C C . ARG A 1 85 ? 27.497 9.402 -18.866 1.00 77.38 85 ARG A C 1
ATOM 697 O O . ARG A 1 85 ? 26.368 8.966 -18.662 1.00 77.38 85 ARG A O 1
ATOM 704 N N . LYS A 1 86 ? 28.578 8.731 -18.469 1.00 80.44 86 LYS A N 1
ATOM 705 C CA . LYS A 1 86 ? 28.546 7.462 -17.726 1.00 80.44 86 LYS A CA 1
ATOM 706 C C . LYS A 1 86 ? 28.902 7.709 -16.263 1.00 80.44 86 LYS A C 1
ATOM 708 O O . LYS A 1 86 ? 29.974 8.219 -15.958 1.00 80.44 86 LYS A O 1
ATOM 713 N N . HIS A 1 87 ? 28.022 7.331 -15.337 1.00 75.19 87 HIS A N 1
ATOM 714 C CA . HIS A 1 87 ? 28.360 7.373 -13.914 1.00 75.19 87 HIS A CA 1
ATOM 715 C C . HIS A 1 87 ? 29.271 6.192 -13.566 1.00 75.19 87 HIS A C 1
ATOM 717 O O . HIS A 1 87 ? 28.908 5.040 -13.806 1.00 75.19 87 HIS A O 1
ATOM 723 N N . ASN A 1 88 ? 30.451 6.478 -13.024 1.00 77.94 88 ASN A N 1
ATOM 724 C CA . ASN A 1 88 ? 31.427 5.477 -12.630 1.00 77.94 88 ASN A CA 1
ATOM 725 C C . ASN A 1 88 ? 31.413 5.309 -11.099 1.00 77.94 88 ASN A C 1
ATOM 727 O O . ASN A 1 88 ? 32.013 6.132 -10.400 1.00 77.94 88 ASN A O 1
ATOM 731 N N . PRO A 1 89 ? 30.767 4.257 -10.558 1.00 74.12 89 PRO A N 1
ATOM 732 C CA . PRO A 1 89 ? 30.657 4.070 -9.112 1.00 74.12 89 PRO A CA 1
ATOM 733 C C . PRO A 1 89 ? 32.015 3.813 -8.443 1.00 74.12 89 PRO A C 1
ATOM 735 O O . PRO A 1 89 ? 32.186 4.150 -7.279 1.00 74.12 89 PRO A O 1
ATOM 738 N N . LEU A 1 90 ? 33.010 3.300 -9.181 1.00 74.88 90 LEU A N 1
ATOM 739 C CA . LEU A 1 90 ? 34.352 3.013 -8.656 1.00 74.88 90 LEU A CA 1
ATOM 740 C C . LEU A 1 90 ? 35.165 4.277 -8.347 1.00 74.88 90 LEU A C 1
ATOM 742 O O . LEU A 1 90 ? 36.091 4.229 -7.545 1.00 74.88 90 LEU A O 1
ATOM 746 N N . ARG A 1 91 ? 34.866 5.398 -9.015 1.00 73.25 91 ARG A N 1
ATOM 747 C CA . ARG A 1 91 ? 35.602 6.665 -8.854 1.00 73.25 91 ARG A CA 1
ATOM 748 C C . ARG A 1 91 ? 34.704 7.848 -8.479 1.00 73.25 91 ARG A C 1
ATOM 750 O O . ARG A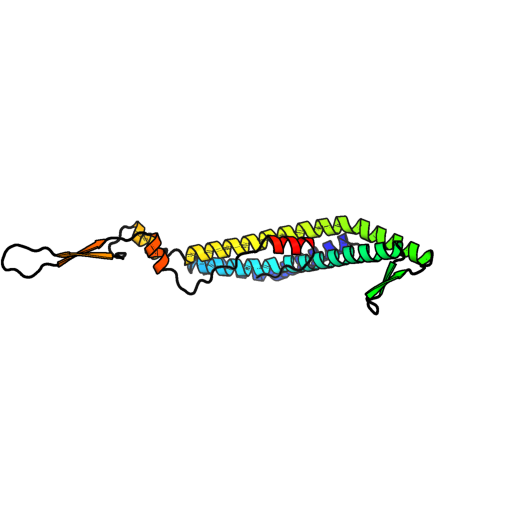 1 91 ? 35.187 8.975 -8.445 1.00 73.25 91 ARG A O 1
ATOM 757 N N . GLY A 1 92 ? 33.410 7.610 -8.244 1.00 74.81 92 GLY A N 1
ATOM 758 C CA . GLY A 1 92 ? 32.428 8.623 -7.838 1.00 74.81 92 GLY A CA 1
ATOM 759 C C . GLY A 1 92 ? 32.199 9.759 -8.845 1.00 74.81 92 GLY A C 1
ATOM 760 O O . GLY A 1 92 ? 31.612 10.777 -8.491 1.00 74.81 92 GLY A O 1
ATOM 761 N N . ARG A 1 93 ? 32.658 9.616 -10.095 1.00 77.25 93 ARG A N 1
ATOM 762 C CA . ARG A 1 93 ? 32.661 10.678 -11.115 1.00 77.25 93 ARG A CA 1
ATOM 763 C C . ARG A 1 93 ? 31.871 10.298 -12.363 1.00 77.25 93 ARG A C 1
ATOM 765 O O . ARG A 1 93 ? 31.598 9.125 -12.612 1.00 77.25 93 ARG A O 1
ATOM 772 N N . VAL A 1 94 ? 31.448 11.313 -13.115 1.00 73.44 94 VAL A N 1
ATOM 773 C CA . VAL A 1 94 ? 30.732 11.152 -14.386 1.00 73.44 94 VAL A CA 1
ATOM 774 C C . VAL A 1 94 ? 31.748 11.270 -15.515 1.00 73.44 94 VAL A C 1
ATOM 776 O O . VAL A 1 94 ? 32.235 12.362 -15.790 1.00 73.44 94 VAL A O 1
ATOM 779 N N . ASP A 1 95 ? 32.081 10.143 -16.136 1.00 75.81 95 ASP A N 1
ATOM 780 C CA . ASP A 1 95 ? 33.042 10.075 -17.233 1.00 75.81 95 ASP A CA 1
ATOM 781 C C . ASP A 1 95 ? 32.302 10.275 -18.570 1.00 75.81 95 ASP A C 1
ATOM 783 O O . ASP A 1 95 ? 31.208 9.733 -18.775 1.00 75.81 95 ASP A O 1
ATOM 787 N N . SER A 1 96 ? 32.868 11.067 -19.483 1.00 72.44 96 SER A N 1
ATOM 788 C CA . SER A 1 96 ? 32.371 11.171 -20.857 1.00 72.44 96 SER A CA 1
ATOM 789 C C . SER A 1 96 ? 32.826 9.945 -21.654 1.00 72.44 96 SER A C 1
ATOM 791 O O . SER A 1 96 ? 34.013 9.631 -21.714 1.00 72.44 96 SER A O 1
ATOM 793 N N . CYS A 1 97 ? 31.884 9.219 -22.252 1.00 74.25 97 CYS A N 1
ATOM 794 C CA . CYS A 1 97 ? 32.170 8.064 -23.104 1.00 74.25 97 CYS A CA 1
ATOM 795 C C . CYS A 1 97 ? 31.684 8.338 -24.527 1.00 74.25 97 CYS A C 1
ATOM 797 O O . CYS A 1 97 ? 30.584 8.851 -24.724 1.00 74.25 97 CYS A O 1
ATOM 799 N N . GLN A 1 98 ? 32.494 7.967 -25.519 1.00 75.06 98 GLN A N 1
ATOM 800 C CA . GLN A 1 98 ? 32.071 7.974 -26.916 1.00 75.06 98 GLN A CA 1
ATOM 801 C C . GLN A 1 98 ? 31.268 6.698 -27.188 1.00 75.06 98 GLN A C 1
ATOM 803 O O . GLN A 1 98 ? 31.812 5.596 -27.139 1.00 75.06 98 GLN A O 1
ATOM 808 N N . TYR A 1 99 ? 29.965 6.846 -27.425 1.00 79.56 99 TYR A N 1
ATOM 809 C CA . TYR A 1 99 ? 29.083 5.741 -27.803 1.00 79.56 99 TYR A CA 1
ATOM 810 C C . TYR A 1 99 ? 29.023 5.616 -29.327 1.00 79.56 99 TYR A C 1
ATOM 812 O O . TYR A 1 99 ? 29.008 6.621 -30.037 1.00 79.56 99 TYR A O 1
ATOM 820 N N . SER A 1 100 ? 28.972 4.385 -29.838 1.00 85.25 100 SER A N 1
ATOM 821 C CA . SER A 1 100 ? 28.805 4.150 -31.275 1.00 85.25 100 SER A CA 1
ATOM 822 C C . SER A 1 100 ? 27.373 4.461 -31.726 1.00 85.25 100 SER A C 1
ATOM 824 O O . SER A 1 100 ? 26.418 4.317 -30.957 1.00 85.25 100 SER A O 1
ATOM 826 N N . SER A 1 101 ? 27.195 4.842 -32.994 1.00 83.19 101 SER A N 1
ATOM 827 C CA . SER A 1 101 ? 25.889 5.230 -33.554 1.00 83.19 101 SER A CA 1
ATOM 828 C C . SER A 1 101 ? 24.816 4.144 -33.392 1.00 83.19 101 SER A C 1
ATOM 830 O O . SER A 1 101 ? 23.660 4.447 -33.107 1.00 83.19 101 SER A O 1
ATOM 832 N N . HIS A 1 102 ? 25.204 2.867 -33.493 1.00 88.88 102 HIS A N 1
ATOM 833 C CA . HIS A 1 102 ? 24.303 1.731 -33.279 1.00 88.88 102 HIS A CA 1
ATOM 834 C C . HIS A 1 102 ? 23.816 1.619 -31.825 1.00 88.88 102 HIS A C 1
ATOM 836 O O . HIS A 1 102 ? 22.646 1.325 -31.591 1.00 88.88 102 HIS A O 1
ATOM 842 N N . GLN A 1 103 ? 24.681 1.882 -30.840 1.00 86.19 103 GLN A N 1
ATOM 843 C CA . GLN A 1 103 ? 24.298 1.861 -29.423 1.00 86.19 103 GLN A CA 1
ATOM 844 C C . GLN A 1 103 ? 23.344 3.007 -29.086 1.00 86.19 103 GLN A C 1
ATOM 846 O O . GLN A 1 103 ? 22.375 2.806 -28.354 1.00 86.19 103 GLN A O 1
ATOM 851 N N . LEU A 1 104 ? 23.586 4.192 -29.654 1.00 88.94 104 LEU A N 1
ATOM 852 C CA . LEU A 1 104 ? 22.713 5.347 -29.466 1.00 88.94 104 LEU A CA 1
ATOM 853 C C . LEU A 1 104 ? 21.312 5.074 -30.031 1.00 88.94 104 LEU A C 1
ATOM 855 O O . LEU A 1 104 ? 20.327 5.341 -29.351 1.00 88.94 104 LEU A O 1
ATOM 859 N N . PHE A 1 105 ? 21.226 4.459 -31.216 1.00 89.88 105 PHE A N 1
ATOM 860 C CA . PHE A 1 105 ? 19.958 4.078 -31.842 1.00 89.88 105 PHE A CA 1
ATOM 861 C C . PHE A 1 105 ? 19.136 3.113 -30.973 1.00 89.88 105 PHE A C 1
ATOM 863 O O . PHE A 1 105 ? 17.953 3.356 -30.729 1.00 89.88 105 PHE A O 1
ATOM 870 N N . VAL A 1 106 ? 19.763 2.056 -30.442 1.00 91.19 106 VAL A N 1
ATOM 871 C CA . VAL A 1 106 ? 19.101 1.122 -29.510 1.00 91.1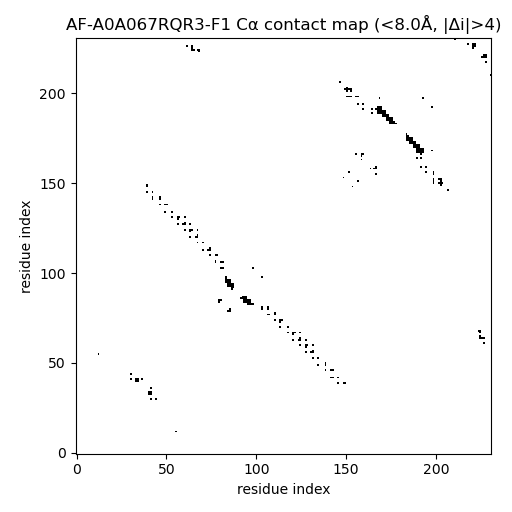9 106 VAL A CA 1
ATOM 872 C C . VAL A 1 106 ? 18.658 1.845 -28.235 1.00 91.19 106 VAL A C 1
ATOM 874 O O . VAL A 1 106 ? 17.552 1.608 -27.749 1.00 91.19 106 VAL A O 1
ATOM 877 N N . GLY A 1 107 ? 19.474 2.771 -27.723 1.00 90.81 107 GLY A N 1
ATOM 878 C CA . GLY A 1 107 ? 19.118 3.633 -26.597 1.00 90.81 107 GLY A CA 1
ATOM 879 C C . GLY A 1 107 ? 17.878 4.485 -26.875 1.00 90.81 107 GLY A C 1
ATOM 880 O O . GLY A 1 107 ? 16.982 4.537 -26.035 1.00 90.81 107 GLY A O 1
ATOM 881 N N . THR A 1 108 ? 17.780 5.109 -28.055 1.00 90.56 108 THR A N 1
ATOM 882 C CA . THR A 1 108 ? 16.616 5.907 -28.491 1.00 90.56 108 THR A CA 1
ATOM 883 C C . THR A 1 108 ? 15.360 5.054 -28.611 1.00 90.56 108 THR A C 1
ATOM 885 O O . THR A 1 108 ? 14.292 5.457 -28.147 1.00 90.56 108 THR A O 1
ATOM 888 N N . LEU A 1 109 ? 15.481 3.845 -29.155 1.00 92.44 109 LEU A N 1
ATOM 889 C CA . LEU A 1 109 ? 14.371 2.900 -29.252 1.00 92.44 109 LEU A CA 1
ATOM 890 C C . LEU A 1 109 ? 13.891 2.474 -27.851 1.00 92.44 109 LEU A C 1
ATOM 892 O O . LEU A 1 109 ? 12.708 2.574 -27.535 1.00 92.44 109 LEU A O 1
ATOM 896 N N . ALA A 1 110 ? 14.807 2.101 -26.954 1.00 90.56 110 ALA A N 1
ATOM 897 C CA . ALA A 1 110 ? 14.464 1.768 -25.571 1.00 90.56 110 ALA A CA 1
ATOM 898 C C . ALA A 1 110 ? 13.840 2.958 -24.816 1.00 90.56 110 ALA A C 1
ATOM 900 O O . ALA A 1 110 ? 12.867 2.784 -24.083 1.00 90.56 110 ALA A O 1
ATOM 901 N N . PHE A 1 111 ? 14.364 4.171 -25.021 1.00 90.19 111 PHE A N 1
ATOM 902 C CA . PHE A 1 111 ? 13.858 5.394 -24.399 1.00 90.19 111 PHE A CA 1
ATOM 903 C C . PHE A 1 111 ? 12.437 5.712 -24.852 1.00 90.19 111 PHE A C 1
ATOM 905 O O . PHE A 1 111 ? 11.584 5.981 -24.014 1.00 90.19 111 PHE A O 1
ATOM 912 N N . THR A 1 112 ? 12.163 5.636 -26.156 1.00 91.62 112 THR A N 1
ATOM 913 C CA . THR A 1 112 ? 10.820 5.873 -26.706 1.00 91.62 112 THR A CA 1
ATOM 914 C C . THR A 1 112 ? 9.815 4.826 -26.225 1.00 91.62 112 THR A C 1
ATOM 916 O O . THR A 1 112 ? 8.716 5.199 -25.818 1.00 91.62 112 THR A O 1
ATOM 919 N N . ILE A 1 113 ? 10.199 3.544 -26.151 1.00 91.31 113 ILE A N 1
ATOM 920 C CA . ILE A 1 113 ? 9.359 2.493 -25.550 1.00 91.31 113 ILE A CA 1
ATOM 921 C C . ILE A 1 113 ? 9.050 2.813 -24.083 1.00 91.31 113 ILE A C 1
ATOM 923 O O . ILE A 1 113 ? 7.888 2.774 -23.683 1.00 91.31 113 ILE A O 1
ATOM 927 N N . LEU A 1 114 ? 10.064 3.138 -23.274 1.00 89.00 114 LEU A N 1
ATOM 928 C CA . LEU A 1 114 ? 9.883 3.473 -21.858 1.00 89.00 114 LEU A CA 1
ATOM 929 C C . LEU A 1 114 ? 9.015 4.721 -21.672 1.00 89.00 114 LEU A C 1
ATOM 931 O O . LEU A 1 114 ? 8.140 4.721 -20.810 1.00 89.00 114 LEU A O 1
ATOM 935 N N . LEU A 1 115 ? 9.219 5.750 -22.497 1.00 88.31 115 LEU A N 1
ATOM 936 C CA . LEU A 1 115 ? 8.459 6.998 -22.470 1.00 88.31 115 LEU A CA 1
ATOM 937 C C . LEU A 1 115 ? 6.983 6.769 -22.821 1.00 88.31 115 LEU A C 1
ATOM 939 O O . LEU A 1 115 ? 6.114 7.318 -22.154 1.00 88.31 115 LEU A O 1
ATOM 943 N N . PHE A 1 116 ? 6.687 5.932 -23.818 1.00 89.06 116 PHE A N 1
ATOM 944 C CA . PHE A 1 116 ? 5.310 5.568 -24.164 1.00 89.06 116 PHE A CA 1
ATOM 945 C C . PHE A 1 116 ? 4.662 4.624 -23.153 1.00 89.06 116 PHE A C 1
ATOM 947 O O . PHE A 1 116 ? 3.446 4.660 -22.971 1.00 89.06 116 PHE A O 1
ATOM 954 N N . LEU A 1 117 ? 5.450 3.806 -22.457 1.00 86.44 117 LEU A N 1
ATOM 955 C CA . LEU A 1 117 ? 4.937 2.919 -21.418 1.00 86.44 117 LEU A CA 1
ATOM 956 C C . LEU A 1 117 ? 4.646 3.669 -20.107 1.00 86.44 117 LEU A C 1
ATOM 958 O O . LEU A 1 117 ? 3.685 3.325 -19.418 1.00 86.44 117 LEU A O 1
ATOM 962 N N . LEU A 1 118 ? 5.422 4.711 -19.793 1.00 85.25 118 LEU A N 1
ATOM 963 C CA . LEU A 1 118 ? 5.301 5.534 -18.584 1.00 85.25 118 LEU A CA 1
ATOM 964 C C . LEU A 1 118 ? 3.879 6.075 -18.302 1.00 85.25 118 LEU A C 1
ATOM 966 O O . LEU A 1 118 ? 3.415 5.919 -17.175 1.00 85.25 118 LEU A O 1
ATOM 970 N N . PRO A 1 119 ? 3.143 6.697 -19.249 1.00 86.25 119 PRO A N 1
ATOM 971 C CA . PRO A 1 119 ? 1.803 7.209 -18.959 1.00 86.25 119 PRO A CA 1
ATOM 972 C C . PRO A 1 119 ? 0.829 6.089 -18.586 1.00 86.25 119 PRO A C 1
ATOM 974 O O . PRO A 1 119 ? 0.002 6.265 -17.693 1.00 86.25 119 PRO A O 1
ATOM 977 N N . THR A 1 120 ? 0.952 4.915 -19.215 1.00 87.12 120 THR A N 1
ATOM 978 C CA . THR A 1 120 ? 0.085 3.774 -18.896 1.00 87.12 120 THR A CA 1
ATOM 979 C C . THR A 1 120 ? 0.373 3.220 -17.504 1.00 87.12 120 THR A C 1
ATOM 981 O O . THR A 1 120 ? -0.557 3.012 -16.728 1.00 87.12 120 THR A O 1
ATOM 984 N N . THR A 1 121 ? 1.642 3.042 -17.133 1.00 83.56 121 THR A N 1
ATOM 985 C CA . THR A 1 121 ? 2.027 2.553 -15.800 1.00 83.56 121 THR A CA 1
ATOM 986 C C . THR A 1 121 ? 1.730 3.554 -14.697 1.00 83.56 121 THR A C 1
ATOM 988 O O . THR A 1 121 ? 1.323 3.134 -13.616 1.00 83.56 121 THR A O 1
ATOM 991 N N . LEU A 1 122 ? 1.859 4.854 -14.965 1.00 84.06 122 LEU A N 1
ATOM 992 C CA . LEU A 1 122 ? 1.461 5.911 -14.040 1.00 84.06 122 LEU A CA 1
ATOM 993 C C . LEU A 1 122 ? -0.042 5.854 -13.748 1.00 84.06 122 LEU A C 1
ATOM 995 O O . LEU A 1 122 ? -0.437 5.919 -12.587 1.00 84.06 122 LEU A O 1
ATOM 999 N N . MET A 1 123 ? -0.874 5.658 -14.774 1.00 85.81 123 MET A N 1
ATOM 1000 C CA . MET A 1 123 ? -2.322 5.480 -14.609 1.00 85.81 123 MET A CA 1
ATOM 1001 C C . MET A 1 123 ? -2.643 4.290 -13.694 1.00 85.81 123 MET A C 1
ATOM 1003 O O . MET A 1 123 ? -3.355 4.445 -12.702 1.00 85.81 123 MET A O 1
ATOM 1007 N N . TYR A 1 124 ? -2.046 3.123 -13.961 1.00 80.44 124 TYR A N 1
ATOM 1008 C CA . TYR A 1 124 ? -2.217 1.945 -13.103 1.00 80.44 124 TYR A CA 1
ATOM 1009 C C . TYR A 1 124 ? -1.730 2.193 -11.675 1.00 80.44 124 TYR A C 1
ATOM 1011 O O . TYR A 1 124 ? -2.422 1.847 -10.719 1.00 80.44 124 TYR A O 1
ATOM 1019 N N . TYR A 1 125 ? -0.568 2.823 -11.516 1.00 82.88 125 TYR A N 1
ATOM 1020 C CA . TYR A 1 125 ? -0.025 3.159 -10.208 1.00 82.88 125 TYR A CA 1
ATOM 1021 C C . TYR A 1 125 ? -0.990 4.035 -9.400 1.00 82.88 125 TYR A C 1
ATOM 1023 O O . TYR A 1 125 ? -1.255 3.724 -8.240 1.00 82.88 125 TYR A O 1
ATOM 1031 N N . ILE A 1 126 ? -1.581 5.070 -10.007 1.00 81.94 126 ILE A N 1
ATOM 1032 C CA . ILE A 1 126 ? -2.568 5.936 -9.342 1.00 81.94 126 ILE A CA 1
ATOM 1033 C C . ILE A 1 126 ? -3.798 5.131 -8.905 1.00 81.94 126 ILE A C 1
ATOM 1035 O O . ILE A 1 126 ? -4.225 5.246 -7.757 1.00 81.94 126 ILE A O 1
ATOM 1039 N N . VAL A 1 127 ? -4.350 4.281 -9.772 1.00 85.00 127 VAL A N 1
ATOM 1040 C CA . VAL A 1 127 ? -5.539 3.474 -9.444 1.00 85.00 127 VAL A CA 1
ATOM 1041 C C . VAL A 1 127 ? -5.265 2.517 -8.279 1.00 85.00 127 VAL A C 1
ATOM 1043 O O . VAL A 1 127 ? -6.010 2.498 -7.303 1.00 85.00 127 VAL A O 1
ATOM 1046 N N . PHE A 1 128 ? -4.168 1.761 -8.311 1.00 80.62 128 PHE A N 1
ATOM 1047 C CA . PHE A 1 128 ? -3.864 0.826 -7.221 1.00 80.62 128 PHE A CA 1
ATOM 1048 C C . PHE A 1 128 ? -3.491 1.538 -5.921 1.00 80.62 128 PHE A C 1
ATOM 1050 O O . PHE A 1 128 ? -3.833 1.070 -4.835 1.00 80.62 128 PHE A O 1
ATOM 1057 N N . THR A 1 129 ? -2.843 2.697 -6.015 1.00 80.12 129 THR A N 1
ATOM 1058 C CA . THR A 1 129 ? -2.500 3.491 -4.835 1.00 80.12 129 THR A CA 1
ATOM 1059 C C . THR A 1 129 ? -3.734 4.126 -4.198 1.00 80.12 129 THR A C 1
ATOM 1061 O O . THR A 1 129 ? -3.858 4.115 -2.977 1.00 80.12 129 THR A O 1
ATOM 1064 N N . THR A 1 130 ? -4.684 4.623 -4.995 1.00 80.50 130 THR A N 1
ATOM 1065 C CA . THR A 1 130 ? -5.964 5.142 -4.477 1.00 80.50 130 THR A CA 1
ATOM 1066 C C . THR A 1 130 ? -6.789 4.041 -3.815 1.00 80.50 130 THR A C 1
ATOM 1068 O O . THR A 1 130 ? -7.260 4.242 -2.699 1.00 80.50 130 THR A O 1
ATOM 1071 N N . LEU A 1 131 ? -6.874 2.849 -4.416 1.00 81.38 131 LEU A N 1
ATOM 1072 C CA . LEU A 1 131 ? -7.500 1.681 -3.783 1.00 81.38 131 LEU A CA 1
ATOM 1073 C C . LEU A 1 131 ? -6.840 1.333 -2.441 1.00 81.38 131 LEU A C 1
ATOM 1075 O O . LEU A 1 131 ? -7.535 1.131 -1.446 1.00 81.38 131 LEU A O 1
ATOM 1079 N N . ARG A 1 132 ? -5.502 1.323 -2.382 1.00 82.62 132 ARG A N 1
ATOM 1080 C CA . ARG A 1 132 ? -4.763 1.072 -1.137 1.00 82.62 132 ARG A CA 1
ATOM 1081 C C . ARG A 1 132 ? -5.039 2.141 -0.077 1.00 82.62 132 ARG A C 1
ATOM 1083 O O . ARG A 1 132 ? -5.194 1.795 1.089 1.00 82.62 132 ARG A O 1
ATOM 1090 N N . LEU A 1 133 ? -5.121 3.415 -0.462 1.00 81.12 133 LEU A N 1
ATOM 1091 C CA . LEU A 1 133 ? -5.454 4.508 0.457 1.00 81.12 133 LEU A CA 1
ATOM 1092 C C . LEU A 1 133 ? -6.867 4.364 1.031 1.00 81.12 133 LEU A C 1
ATOM 1094 O O . LEU A 1 133 ? -7.053 4.581 2.225 1.00 81.12 133 LEU A O 1
ATOM 1098 N N . VAL A 1 134 ? -7.844 3.963 0.212 1.00 83.12 134 VAL A N 1
ATOM 1099 C CA . VAL A 1 134 ? -9.219 3.708 0.671 1.00 83.12 134 VAL A CA 1
ATOM 1100 C C . VAL A 1 134 ? -9.248 2.571 1.689 1.00 83.12 134 VAL A C 1
ATOM 1102 O O . VAL A 1 134 ? -9.832 2.728 2.756 1.00 83.12 134 VAL A O 1
ATOM 1105 N N . VAL A 1 135 ? -8.571 1.460 1.396 1.00 83.31 135 VAL A N 1
ATOM 1106 C CA . VAL A 1 135 ? -8.449 0.310 2.303 1.00 83.31 135 VAL A CA 1
ATOM 1107 C C . VAL A 1 135 ? -7.856 0.707 3.654 1.00 83.31 135 VAL A C 1
ATOM 1109 O O . VAL A 1 135 ? -8.481 0.484 4.686 1.00 83.31 135 VAL A O 1
ATOM 1112 N N . VAL A 1 136 ? -6.680 1.343 3.650 1.00 80.62 136 VAL A N 1
ATOM 1113 C CA . VAL A 1 136 ? -5.993 1.745 4.888 1.00 80.62 136 VAL A CA 1
ATOM 1114 C C . VAL A 1 136 ? -6.831 2.775 5.652 1.00 80.62 136 VAL A C 1
ATOM 1116 O O . VAL A 1 136 ? -6.873 2.773 6.881 1.00 80.62 136 VAL A O 1
ATOM 1119 N N . GLY A 1 137 ? -7.548 3.644 4.932 1.00 81.00 137 GLY A N 1
ATOM 1120 C CA . GLY A 1 137 ? -8.510 4.574 5.514 1.00 81.00 137 GLY A CA 1
ATOM 1121 C C . GLY A 1 137 ? -9.669 3.868 6.223 1.00 81.00 137 GLY A C 1
ATOM 1122 O O . GLY A 1 137 ? -10.031 4.269 7.329 1.00 81.00 137 GLY A O 1
ATOM 1123 N N . LEU A 1 138 ? -10.223 2.808 5.628 1.00 83.88 138 LEU A N 1
ATOM 1124 C CA . LEU A 1 138 ? -11.279 1.990 6.231 1.00 83.88 138 LEU A CA 1
ATOM 1125 C C . LEU A 1 138 ? -10.770 1.238 7.466 1.00 83.88 138 LEU A C 1
ATOM 1127 O O . LEU A 1 138 ? -11.389 1.339 8.522 1.00 83.88 138 LEU A O 1
ATOM 1131 N N . GLU A 1 139 ? -9.625 0.558 7.383 1.00 82.31 139 GLU A N 1
ATOM 1132 C CA . GLU A 1 139 ? -8.992 -0.118 8.530 1.00 82.31 139 GLU A CA 1
ATOM 1133 C C . GLU A 1 139 ? -8.736 0.862 9.687 1.00 82.31 139 GLU A C 1
ATOM 1135 O O . GLU A 1 139 ? -9.077 0.593 10.846 1.00 82.31 139 GLU A O 1
ATOM 1140 N N . GLY A 1 140 ? -8.218 2.054 9.372 1.00 79.62 140 GLY A N 1
ATOM 1141 C CA . GLY A 1 140 ? -8.018 3.129 10.338 1.00 79.62 140 GLY A CA 1
ATOM 1142 C C . GLY A 1 140 ? -9.328 3.638 10.946 1.00 79.62 140 GLY A C 1
ATOM 1143 O O . GLY A 1 140 ? -9.388 3.888 12.152 1.00 79.62 140 GLY A O 1
ATOM 1144 N N . LEU A 1 141 ? -10.394 3.764 10.150 1.00 83.62 141 LEU A N 1
ATOM 1145 C CA . LEU A 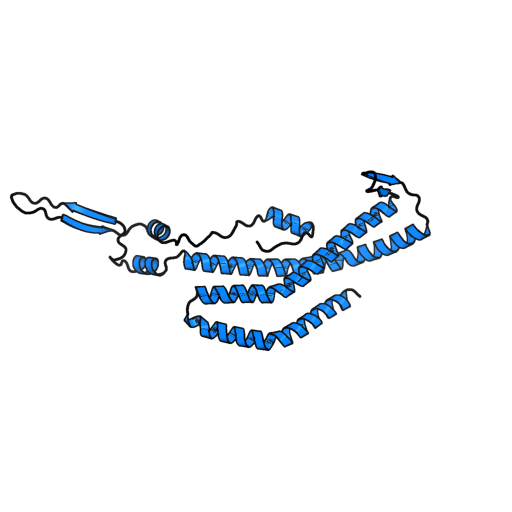1 141 ? -11.719 4.157 10.633 1.00 83.62 141 LEU A CA 1
ATOM 1146 C C . LEU A 1 141 ? -12.296 3.107 11.586 1.00 83.62 141 LEU A C 1
ATOM 1148 O O . LEU A 1 141 ? -12.737 3.467 12.675 1.00 83.62 141 LEU A O 1
ATOM 1152 N N . LEU A 1 142 ? -12.251 1.825 11.224 1.00 81.19 142 LEU A N 1
ATOM 1153 C CA . LEU A 1 142 ? -12.732 0.731 12.071 1.00 81.19 142 LEU A CA 1
ATOM 1154 C C . LEU A 1 142 ? -11.957 0.664 13.388 1.00 81.19 142 LEU A C 1
ATOM 1156 O O . LEU A 1 142 ? -12.558 0.505 14.451 1.00 81.19 142 LEU A O 1
ATOM 1160 N N . THR A 1 143 ? -10.639 0.849 13.336 1.00 80.00 143 THR A N 1
ATOM 1161 C CA . THR A 1 143 ? -9.786 0.888 14.530 1.00 80.00 143 THR A CA 1
ATOM 1162 C C . THR A 1 143 ? -10.145 2.069 15.430 1.00 80.00 143 THR A C 1
ATOM 1164 O O . THR A 1 143 ? -10.260 1.905 16.644 1.00 80.00 143 THR A O 1
ATOM 1167 N N . ARG A 1 144 ? -10.405 3.253 14.857 1.00 76.69 144 ARG A N 1
ATOM 1168 C CA . ARG A 1 144 ? -10.888 4.420 15.615 1.00 76.69 144 ARG A CA 1
ATOM 1169 C C . ARG A 1 144 ? -12.260 4.184 16.230 1.00 76.69 144 ARG A C 1
ATOM 1171 O O . ARG A 1 144 ? -12.462 4.543 17.383 1.00 76.69 144 ARG A O 1
ATOM 1178 N N . VAL A 1 145 ? -13.188 3.585 15.489 1.00 78.38 145 VAL A N 1
ATOM 1179 C CA . VAL A 1 145 ? -14.518 3.233 16.000 1.00 78.38 145 VAL A CA 1
ATOM 1180 C C . VAL A 1 145 ? -14.380 2.264 17.173 1.00 78.38 145 VAL A C 1
ATOM 1182 O O . VAL A 1 145 ? -14.939 2.525 18.232 1.00 78.38 145 VAL A O 1
ATOM 1185 N N . ARG A 1 146 ? -13.559 1.214 17.042 1.00 77.62 146 ARG A N 1
ATOM 1186 C CA . ARG A 1 146 ? -13.260 0.269 18.130 1.00 77.62 146 ARG A CA 1
ATOM 1187 C C . ARG A 1 146 ? -12.662 0.972 19.349 1.00 77.62 146 ARG A C 1
ATOM 1189 O O . ARG A 1 146 ? -13.125 0.737 20.459 1.00 77.62 146 ARG A O 1
ATOM 1196 N N . TYR A 1 147 ? -11.692 1.861 19.137 1.00 75.19 147 TYR A N 1
ATOM 1197 C CA . TYR A 1 147 ? -11.090 2.678 20.191 1.00 75.19 147 TYR A CA 1
ATOM 1198 C C . TYR A 1 147 ? -12.145 3.524 20.913 1.00 75.19 147 TYR A C 1
ATOM 1200 O O . TYR A 1 147 ? -12.214 3.495 22.134 1.00 75.19 147 TYR A O 1
ATOM 1208 N N . ILE A 1 148 ? -13.023 4.216 20.179 1.00 71.44 148 ILE A N 1
ATOM 1209 C CA . ILE A 1 148 ? -14.109 5.018 20.765 1.00 71.44 148 ILE A CA 1
ATOM 1210 C C . ILE A 1 148 ? -15.075 4.133 21.557 1.00 71.44 148 ILE A C 1
ATOM 1212 O O . ILE A 1 148 ? -15.430 4.490 22.674 1.00 71.44 148 ILE A O 1
ATOM 1216 N N . LEU A 1 149 ? -15.471 2.978 21.016 1.00 72.69 149 LEU A N 1
ATOM 1217 C CA . LEU A 1 149 ? -16.332 2.013 21.706 1.00 72.69 149 LEU A CA 1
ATOM 1218 C C . LEU A 1 149 ? -15.701 1.477 22.996 1.00 72.69 149 LEU A C 1
ATOM 1220 O O . LEU A 1 149 ? -16.425 1.215 23.950 1.00 72.69 149 LEU A O 1
ATOM 1224 N N . GLN A 1 150 ? -14.378 1.311 23.027 1.00 71.44 150 GLN A N 1
ATOM 1225 C CA . GLN A 1 150 ? -13.654 0.824 24.200 1.00 71.44 150 GLN A CA 1
ATOM 1226 C C . GLN A 1 150 ? -13.370 1.935 25.223 1.00 71.44 150 GLN A C 1
ATOM 1228 O O . GLN A 1 150 ? -13.371 1.677 26.423 1.00 71.44 150 GLN A O 1
ATOM 1233 N N . CYS A 1 151 ? -13.152 3.168 24.761 1.00 65.62 151 CYS A N 1
ATOM 1234 C CA . CYS A 1 151 ? -12.958 4.341 25.610 1.00 65.62 151 CYS A CA 1
ATOM 1235 C C . CYS A 1 151 ? -14.265 4.921 26.146 1.00 65.62 151 CYS A C 1
ATOM 1237 O O . CYS A 1 151 ? -14.224 5.596 27.169 1.00 65.62 151 CYS A O 1
ATOM 1239 N N . LEU A 1 152 ? -15.408 4.699 25.489 1.00 65.00 152 LEU A N 1
ATOM 1240 C CA . LEU A 1 152 ? -16.703 4.955 26.103 1.00 65.00 152 LEU A CA 1
ATOM 1241 C C . LEU A 1 152 ? -16.960 3.821 27.095 1.00 65.00 152 LEU A C 1
ATOM 1243 O O . LEU A 1 152 ? -17.256 2.703 26.666 1.00 65.00 152 LEU A O 1
ATOM 1247 N N . PRO A 1 153 ? -16.940 4.069 28.415 1.00 66.31 153 PRO A N 1
ATOM 1248 C CA . PRO A 1 153 ? -17.559 3.140 29.334 1.00 66.31 153 PRO A CA 1
ATOM 1249 C C . PRO A 1 153 ? -19.067 3.224 29.073 1.00 66.31 153 PRO A C 1
ATOM 1251 O O . PRO A 1 153 ? -19.764 4.007 29.716 1.00 66.31 153 PRO A O 1
ATOM 1254 N N . LEU A 1 154 ? -19.576 2.482 28.078 1.00 65.44 154 LEU A N 1
ATOM 1255 C CA . LEU A 1 154 ? -20.990 2.491 27.676 1.00 65.44 154 LEU A CA 1
ATOM 1256 C C . LEU A 1 154 ? -21.872 2.283 28.903 1.00 65.44 154 LEU A C 1
ATOM 1258 O O . LEU A 1 154 ? -22.830 3.013 29.115 1.00 65.44 154 LEU A O 1
ATOM 1262 N N . TYR A 1 155 ? -21.447 1.377 29.779 1.00 63.12 155 TYR A N 1
ATOM 1263 C CA . TYR A 1 155 ? -22.056 1.147 31.076 1.00 63.12 155 TYR A CA 1
ATOM 1264 C C . TYR A 1 155 ? -22.135 2.419 31.941 1.00 63.12 155 TYR A C 1
ATOM 1266 O O . TYR A 1 155 ? -23.226 2.849 32.302 1.00 63.12 155 TYR A O 1
ATOM 1274 N N . VAL A 1 156 ? -21.011 3.092 32.200 1.00 64.75 156 VAL A N 1
ATOM 1275 C CA . VAL A 1 156 ? -20.970 4.313 33.030 1.00 64.75 156 VAL A CA 1
ATOM 1276 C C . VAL A 1 156 ? -21.699 5.481 32.362 1.00 64.75 156 VAL A C 1
ATOM 1278 O O . VAL A 1 156 ? -22.361 6.255 33.043 1.00 64.75 156 VAL A O 1
ATOM 1281 N N . SER A 1 157 ? -21.649 5.581 31.032 1.00 67.38 157 SER A N 1
ATOM 1282 C CA . SER A 1 157 ? -22.368 6.606 30.268 1.00 67.38 157 SER A CA 1
ATOM 1283 C C . SER A 1 157 ? -23.879 6.392 30.326 1.00 67.38 157 SER A C 1
ATOM 1285 O O . SER A 1 157 ? -24.615 7.353 30.526 1.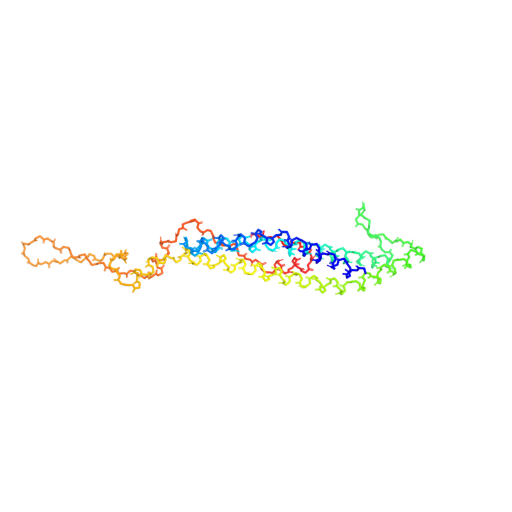00 67.38 157 SER A O 1
ATOM 1287 N N . THR A 1 158 ? -24.351 5.144 30.221 1.00 66.69 158 THR A N 1
ATOM 1288 C CA . THR A 1 158 ? -25.774 4.829 30.413 1.00 66.69 158 THR A CA 1
ATOM 1289 C C . THR A 1 158 ? -26.224 5.067 31.852 1.00 66.69 158 THR A C 1
ATOM 1291 O O . THR A 1 158 ? -27.272 5.673 32.048 1.00 66.69 158 THR A O 1
ATOM 1294 N N . LEU A 1 159 ? -25.429 4.688 32.860 1.00 66.81 159 LEU A N 1
ATOM 1295 C CA . LEU A 1 159 ? -25.755 4.968 34.262 1.00 66.81 159 LEU A CA 1
ATOM 1296 C C . LEU A 1 159 ? -25.778 6.470 34.582 1.00 66.81 159 LEU A C 1
ATOM 1298 O O . LEU A 1 159 ? -26.646 6.909 35.336 1.00 66.81 159 LEU A O 1
ATOM 1302 N N . TRP A 1 160 ? -24.848 7.247 34.019 1.00 67.50 160 TRP A N 1
ATOM 1303 C CA . TRP A 1 160 ? -24.819 8.703 34.164 1.00 67.50 160 TRP A CA 1
ATOM 1304 C C . TRP A 1 160 ? -26.038 9.349 33.490 1.00 67.50 160 TRP A C 1
ATOM 1306 O O . TRP A 1 160 ? -26.688 10.199 34.095 1.00 67.50 160 TRP A O 1
ATOM 1316 N N . LEU A 1 161 ? -26.411 8.894 32.284 1.00 69.75 161 LEU A N 1
ATOM 1317 C CA . LEU A 1 161 ? -27.605 9.362 31.567 1.00 69.75 161 LEU A CA 1
ATOM 1318 C C . LEU A 1 161 ? -28.904 9.034 32.322 1.00 69.75 161 LEU A C 1
ATOM 1320 O O . LEU A 1 161 ? -29.825 9.843 32.347 1.00 69.75 161 LEU A O 1
ATOM 1324 N N . LEU A 1 162 ? -28.963 7.868 32.966 1.00 75.38 162 LEU A N 1
ATOM 1325 C CA . LEU A 1 162 ? -30.090 7.429 33.794 1.00 75.38 162 LEU A CA 1
ATOM 1326 C C . LEU A 1 162 ? -30.123 8.106 35.182 1.00 75.38 162 LEU A C 1
ATOM 1328 O O . LEU A 1 162 ? -30.961 7.734 36.000 1.00 75.38 162 LEU A O 1
ATOM 1332 N N . GLN A 1 163 ? -29.224 9.066 35.461 1.00 64.81 163 GLN A N 1
ATOM 1333 C CA . GLN A 1 163 ? -29.077 9.758 36.753 1.00 64.81 163 GLN A CA 1
ATOM 1334 C C . GLN A 1 163 ? -29.054 8.801 37.959 1.00 64.81 163 GLN A C 1
ATOM 1336 O O . GLN A 1 163 ? -29.577 9.098 39.034 1.00 64.81 163 GLN A O 1
ATOM 1341 N N . SER A 1 164 ? -28.448 7.624 37.788 1.00 60.97 164 SER A N 1
ATOM 1342 C CA . SER A 1 164 ? -28.400 6.619 38.845 1.00 60.97 164 SER A CA 1
ATOM 1343 C C . SER A 1 164 ? -27.411 7.030 39.940 1.00 60.97 164 SER A C 1
ATOM 1345 O O . SER A 1 164 ? -26.259 7.368 39.665 1.00 60.97 164 SER A O 1
ATOM 1347 N N . THR A 1 165 ? -27.836 6.929 41.201 1.00 59.03 165 THR A N 1
ATOM 1348 C CA . THR A 1 165 ? -27.049 7.241 42.411 1.00 59.03 165 THR A CA 1
ATOM 1349 C C . THR A 1 165 ? -25.789 6.383 42.589 1.00 59.03 165 THR A C 1
ATOM 1351 O O . THR A 1 165 ? -24.971 6.669 43.461 1.00 59.03 165 THR A O 1
ATOM 1354 N N . ILE A 1 166 ? -25.600 5.358 41.751 1.00 56.69 166 ILE A N 1
ATOM 1355 C CA . ILE A 1 166 ? -24.456 4.437 41.765 1.00 56.69 166 ILE A CA 1
ATOM 1356 C C . ILE A 1 166 ? -23.188 5.084 41.161 1.00 56.69 166 ILE A C 1
ATOM 1358 O O . ILE A 1 166 ? -22.078 4.688 41.506 1.00 56.69 166 ILE A O 1
ATOM 1362 N N . VAL A 1 167 ? -23.315 6.127 40.325 1.00 55.81 167 VAL A N 1
ATOM 1363 C CA . VAL A 1 167 ? -22.176 6.880 39.746 1.00 55.81 167 VAL A CA 1
ATOM 1364 C C . VAL A 1 167 ? -21.937 8.167 40.538 1.00 55.81 167 VAL A C 1
ATOM 1366 O O . VAL A 1 167 ? -21.952 9.278 40.012 1.00 55.81 167 VAL A O 1
ATOM 1369 N N . SER A 1 168 ? -21.747 8.032 41.848 1.00 55.22 168 SER A N 1
ATOM 1370 C CA . SER A 1 168 ? -21.359 9.160 42.691 1.00 55.22 168 SER A CA 1
ATOM 1371 C C . SER A 1 168 ? -19.845 9.210 42.827 1.00 55.22 168 SER A C 1
ATOM 1373 O O . SER A 1 168 ? -19.270 8.494 43.643 1.00 55.22 168 SER A O 1
ATOM 1375 N N . SER A 1 169 ? -19.181 10.063 42.047 1.00 54.38 169 SER A N 1
ATOM 1376 C CA . SER A 1 169 ? -17.728 10.247 42.173 1.00 54.38 169 SER A CA 1
ATOM 1377 C C . SER A 1 169 ? -17.336 11.088 43.388 1.00 54.38 169 SER A C 1
ATOM 1379 O O . SER A 1 169 ? -16.193 11.023 43.828 1.00 54.38 169 SER A O 1
ATOM 1381 N N . THR A 1 170 ? -18.252 11.902 43.920 1.00 57.28 170 THR A N 1
ATOM 1382 C CA . THR A 1 170 ? -17.974 12.826 45.026 1.00 57.28 170 THR A CA 1
ATOM 1383 C C . THR A 1 170 ? -19.078 12.786 46.066 1.00 57.28 170 THR A C 1
ATOM 1385 O O . THR A 1 170 ? -20.263 12.832 45.744 1.00 57.28 170 THR A O 1
ATOM 1388 N N . VAL A 1 171 ? -18.676 12.698 47.328 1.00 57.81 171 VAL A N 1
ATOM 1389 C CA . VAL A 1 171 ? -19.573 12.615 48.474 1.00 57.81 171 VAL A CA 1
ATOM 1390 C C . VAL A 1 171 ? -19.444 13.915 49.256 1.00 57.81 171 VAL A C 1
ATOM 1392 O O . VAL A 1 171 ? -18.415 14.158 49.885 1.00 57.81 171 VAL A O 1
ATOM 1395 N N . HIS A 1 172 ? -20.468 14.768 49.209 1.00 54.59 172 HIS A N 1
ATOM 1396 C CA . HIS A 1 172 ? -20.509 15.947 50.067 1.00 54.59 172 HIS A CA 1
ATOM 1397 C C . HIS A 1 172 ? -21.037 15.528 51.440 1.00 54.59 172 HIS A C 1
ATOM 1399 O O . HIS A 1 172 ? -22.209 15.191 51.612 1.00 54.59 172 HIS A O 1
ATOM 1405 N N . LEU A 1 173 ? -20.133 15.515 52.418 1.00 53.53 173 LEU A N 1
ATOM 1406 C CA . LEU A 1 173 ? -20.455 15.288 53.820 1.00 53.53 173 LEU A CA 1
ATOM 1407 C C . LEU A 1 173 ? -20.909 16.620 54.417 1.00 53.53 173 LEU A C 1
ATOM 1409 O O . LEU A 1 173 ? -20.105 17.533 54.593 1.00 53.53 173 LEU A O 1
ATOM 1413 N N . THR A 1 174 ? -22.199 16.742 54.716 1.00 54.81 174 THR A N 1
ATOM 1414 C CA . THR A 1 174 ? -22.727 17.897 55.448 1.00 54.81 174 THR A CA 1
ATOM 1415 C C . THR A 1 174 ? -22.949 17.494 56.900 1.00 54.81 174 THR A C 1
ATOM 1417 O O . THR A 1 174 ? -23.676 16.547 57.205 1.00 54.81 174 THR A O 1
ATOM 1420 N N . VAL A 1 175 ? -22.266 18.183 57.813 1.00 56.88 175 VAL A N 1
ATOM 1421 C CA . VAL A 1 175 ? -22.422 17.976 59.254 1.00 56.88 175 VAL A CA 1
ATOM 1422 C C . VAL A 1 175 ? -23.611 18.814 59.710 1.00 56.88 175 VAL A C 1
ATOM 1424 O O . VAL A 1 175 ? -23.537 20.042 59.709 1.00 56.88 175 VAL A O 1
ATOM 1427 N N . GLN A 1 176 ? -24.718 18.170 60.083 1.00 58.16 176 GLN A N 1
ATOM 1428 C CA . GLN A 1 176 ? -25.841 18.872 60.698 1.00 58.16 176 GLN A CA 1
ATOM 1429 C C . GLN A 1 176 ? -25.574 18.999 62.201 1.00 58.16 176 GLN A C 1
ATOM 1431 O O . GLN A 1 176 ? -25.856 18.088 62.979 1.00 58.16 176 GLN A O 1
ATOM 1436 N N . CYS A 1 177 ? -25.009 20.133 62.621 1.00 49.97 177 CYS A N 1
ATOM 1437 C CA . CYS A 1 177 ? -24.985 20.500 64.035 1.00 49.97 177 CYS A CA 1
ATOM 1438 C C . CYS A 1 177 ? -26.401 20.891 64.465 1.00 49.97 177 CYS A C 1
ATOM 1440 O O . CYS A 1 177 ? -26.922 21.919 64.036 1.00 49.97 177 CYS A O 1
ATOM 1442 N N . ARG A 1 178 ? -27.018 20.072 65.319 1.00 45.34 178 ARG A N 1
ATOM 1443 C CA . ARG A 1 178 ? -28.231 20.446 66.047 1.00 45.34 178 ARG A CA 1
ATOM 1444 C C . ARG A 1 178 ? -27.829 21.017 67.403 1.00 45.34 178 ARG A C 1
ATOM 1446 O O . ARG A 1 178 ? -26.988 20.437 68.087 1.00 45.34 178 ARG A O 1
ATOM 1453 N N . GLU A 1 179 ? -28.405 22.160 67.761 1.00 54.62 179 GLU A N 1
ATOM 1454 C CA . GLU A 1 179 ? -28.232 22.772 69.076 1.00 54.62 179 GLU A CA 1
ATOM 1455 C C . GLU A 1 179 ? -28.615 21.771 70.187 1.00 54.62 179 GLU A C 1
ATOM 1457 O O . GLU A 1 179 ? -29.658 21.125 70.113 1.00 54.62 179 GLU A O 1
ATOM 1462 N N . THR A 1 180 ? -27.703 21.654 71.162 1.00 52.38 180 THR A N 1
ATOM 1463 C CA . THR A 1 180 ? -27.796 21.019 72.494 1.00 52.38 180 THR A CA 1
ATOM 1464 C C . THR A 1 180 ? -28.019 19.484 72.595 1.00 52.38 180 THR A C 1
ATOM 1466 O O . THR A 1 180 ? -29.120 18.959 72.510 1.00 52.38 180 THR A O 1
ATOM 1469 N N . GLN A 1 181 ? -26.919 18.769 72.912 1.00 57.38 181 GLN A N 1
ATOM 1470 C CA . GLN A 1 181 ? -26.825 17.408 73.504 1.00 57.38 181 GLN A CA 1
ATOM 1471 C C . GLN A 1 181 ? -27.352 16.183 72.711 1.00 57.38 181 GLN A C 1
ATOM 1473 O O . GLN A 1 181 ? -27.972 15.291 73.287 1.00 57.38 181 GLN A O 1
ATOM 1478 N N . GLY A 1 182 ? -27.032 16.056 71.417 1.00 59.44 182 GLY A N 1
ATOM 1479 C CA . GLY A 1 182 ? -27.276 14.824 70.639 1.00 59.44 182 GLY A CA 1
ATOM 1480 C C . GLY A 1 182 ? -26.037 14.303 69.891 1.00 59.44 182 GLY A C 1
ATOM 1481 O O . GLY A 1 182 ? -25.076 15.056 69.719 1.00 59.44 182 GLY A O 1
ATOM 1482 N N . PRO A 1 183 ? -26.026 13.031 69.436 1.00 59.41 183 PRO A N 1
ATOM 1483 C CA . PRO A 1 183 ? -24.951 12.506 68.595 1.00 59.41 183 PRO A CA 1
ATOM 1484 C C . PRO A 1 183 ? -24.902 13.246 67.247 1.00 59.41 183 PRO A C 1
ATOM 1486 O O . PRO A 1 183 ? -25.939 13.540 66.652 1.00 59.41 183 PRO A O 1
ATOM 1489 N N . LEU A 1 184 ? -23.690 13.541 66.766 1.00 57.88 184 LEU A N 1
ATOM 1490 C CA . LEU A 1 184 ? -23.430 14.187 65.473 1.00 57.88 184 LEU A CA 1
ATOM 1491 C C . LEU A 1 184 ? -24.053 13.380 64.325 1.00 57.88 184 LEU A C 1
ATOM 1493 O O . LEU A 1 184 ? -23.632 12.255 64.056 1.00 57.88 184 LEU A O 1
ATOM 1497 N N . LEU A 1 185 ? -25.038 13.962 63.633 1.00 55.28 185 LEU A N 1
ATOM 1498 C CA . LEU A 1 185 ? -25.688 13.331 62.489 1.00 55.28 185 LEU A CA 1
ATOM 1499 C C . LEU A 1 185 ? -25.030 13.827 61.197 1.00 55.28 185 LEU A C 1
ATOM 1501 O O . LEU A 1 185 ? -25.173 14.982 60.790 1.00 55.28 185 LEU A O 1
ATOM 1505 N N . LEU A 1 186 ? -24.245 12.946 60.583 1.00 56.03 186 LEU A N 1
ATOM 1506 C CA . LEU A 1 186 ? -23.519 13.215 59.348 1.00 56.03 186 LEU A CA 1
ATOM 1507 C C . LEU A 1 186 ? -24.412 12.831 58.163 1.00 56.03 186 LEU A C 1
ATOM 1509 O O . LEU A 1 186 ? -24.726 11.656 57.982 1.00 56.03 186 LEU A O 1
ATOM 1513 N N . SER A 1 187 ? -24.843 13.815 57.372 1.00 56.12 187 SER A N 1
ATOM 1514 C CA . SER A 1 187 ? -25.636 13.565 56.168 1.00 56.12 187 SER A CA 1
ATOM 1515 C C . SER A 1 187 ? -24.716 13.487 54.957 1.00 56.12 187 SER A C 1
ATOM 1517 O O . SER A 1 187 ? -23.974 14.422 54.640 1.00 56.12 187 SER A O 1
ATOM 1519 N N . VAL A 1 188 ? -24.747 12.333 54.303 1.00 59.69 188 VAL A N 1
ATOM 1520 C CA . VAL A 1 188 ? -23.883 11.966 53.185 1.00 59.69 188 VAL A CA 1
ATOM 1521 C C . VAL A 1 188 ? -24.698 12.116 51.905 1.00 59.69 188 VAL A C 1
ATOM 1523 O O . VAL A 1 188 ? -25.552 11.274 51.633 1.00 59.69 188 VAL A O 1
ATOM 1526 N N . GLN A 1 189 ? -24.473 13.180 51.125 1.00 61.62 189 GLN A N 1
ATOM 1527 C CA . GLN A 1 189 ? -25.151 13.348 49.836 1.00 61.62 189 GLN A CA 1
ATOM 1528 C C . GLN A 1 189 ? -24.201 13.044 48.664 1.00 61.62 189 GLN A C 1
ATOM 1530 O O . GLN A 1 189 ? -23.204 13.751 48.478 1.00 61.62 189 GLN A O 1
ATOM 1535 N N . PRO A 1 190 ? -24.482 11.988 47.877 1.00 58.56 190 PRO A N 1
ATOM 1536 C CA . PRO A 1 190 ? -23.755 11.709 46.646 1.00 58.56 190 PRO A CA 1
ATOM 1537 C C . PRO A 1 190 ? -24.084 12.763 45.577 1.00 58.56 190 PRO A C 1
ATOM 1539 O O . PRO A 1 190 ? -25.255 12.973 45.264 1.00 58.56 190 PRO A O 1
ATOM 1542 N N . VAL A 1 191 ? -23.067 13.417 45.006 1.00 66.56 191 VAL A N 1
ATOM 1543 C CA . VAL A 1 191 ? -23.228 14.363 43.886 1.00 66.56 191 VAL A CA 1
ATOM 1544 C C . VAL A 1 191 ? -22.551 13.777 42.644 1.00 66.56 191 VAL A C 1
ATOM 1546 O O . VAL A 1 191 ? -21.369 13.415 42.714 1.00 66.56 191 VAL A O 1
ATOM 1549 N N . PRO A 1 192 ? -23.260 13.674 41.503 1.00 60.47 192 PRO A N 1
ATOM 1550 C CA . PRO A 1 192 ? -22.665 13.191 40.264 1.00 60.47 192 PRO A CA 1
ATOM 1551 C C . PRO A 1 192 ? -21.608 14.185 39.761 1.00 60.47 192 PRO A C 1
ATOM 1553 O O . PRO A 1 192 ? -21.880 15.374 39.596 1.00 60.47 192 PRO A O 1
ATOM 1556 N N . GLY A 1 193 ? -20.391 13.696 39.510 1.00 64.62 193 GLY A N 1
ATOM 1557 C CA . GLY A 1 193 ? -19.325 14.478 38.884 1.00 64.62 193 GLY A CA 1
ATOM 1558 C C . GLY A 1 193 ? -19.567 14.724 37.389 1.00 64.62 193 GLY A C 1
ATOM 1559 O O . GLY A 1 193 ? -20.442 14.120 36.762 1.00 64.62 193 GLY A O 1
ATOM 1560 N N . SER A 1 194 ? -18.764 15.616 36.798 1.00 71.06 194 SER A N 1
ATOM 1561 C CA . SER A 1 194 ? -18.779 15.868 35.350 1.00 71.06 194 SER A CA 1
ATOM 1562 C C . SER A 1 194 ? -18.460 14.592 34.566 1.00 71.06 194 SER A C 1
ATOM 1564 O O . SER A 1 194 ? -17.467 13.920 34.857 1.00 71.06 194 SER A O 1
ATOM 1566 N N . TRP A 1 195 ? -19.266 14.307 33.537 1.00 65.31 195 TRP A N 1
ATOM 1567 C CA . TRP A 1 195 ? -19.153 13.118 32.683 1.00 65.31 195 TRP A CA 1
ATOM 1568 C C . TRP A 1 195 ? -17.724 12.878 32.181 1.00 65.31 195 TRP A C 1
ATOM 1570 O O . TRP A 1 19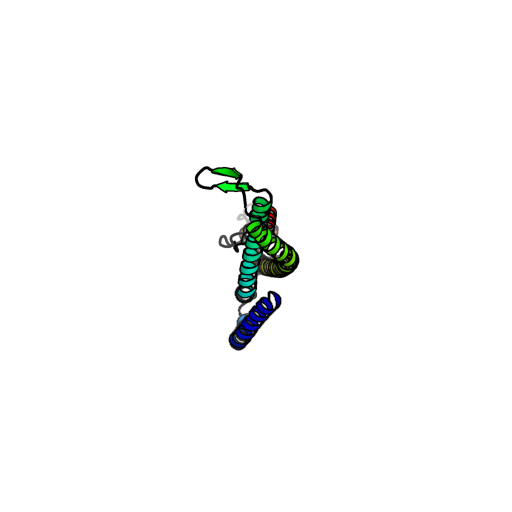5 ? -17.229 11.754 32.227 1.00 65.31 195 TRP A O 1
ATOM 1580 N N . TRP A 1 196 ? -17.023 13.938 31.764 1.00 61.59 196 TRP A N 1
ATOM 1581 C CA . TRP A 1 196 ? -15.678 13.819 31.196 1.00 61.59 196 TRP A CA 1
ATOM 1582 C C . TRP A 1 196 ? -14.640 13.317 32.203 1.00 61.59 196 TRP A C 1
ATOM 1584 O O . TRP A 1 196 ? -13.802 12.484 31.861 1.00 61.59 196 TRP A O 1
ATOM 1594 N N . ASN A 1 197 ? -14.730 13.763 33.458 1.00 66.00 197 ASN A N 1
ATOM 1595 C CA . ASN A 1 197 ? -13.827 13.305 34.511 1.00 66.00 197 ASN A CA 1
ATOM 1596 C C . ASN A 1 197 ? -14.065 11.819 34.796 1.00 66.00 197 ASN A C 1
ATOM 1598 O O . ASN A 1 197 ? -13.113 11.051 34.885 1.00 66.00 197 ASN A O 1
ATOM 1602 N N . THR A 1 198 ? -15.327 11.391 34.875 1.00 65.75 198 THR A N 1
ATOM 1603 C CA . THR A 1 198 ? -15.675 9.980 35.091 1.00 65.75 198 THR A CA 1
ATOM 1604 C C . THR A 1 198 ? -15.202 9.097 33.937 1.00 65.75 198 THR A C 1
A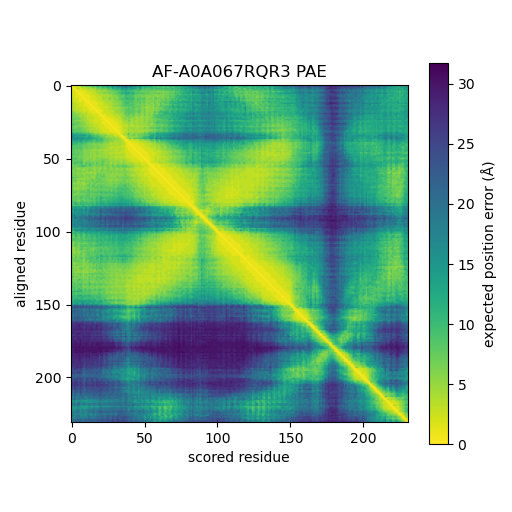TOM 1606 O O . THR A 1 198 ? -14.666 8.019 34.176 1.00 65.75 198 THR A O 1
ATOM 1609 N N . VAL A 1 199 ? -15.336 9.563 32.691 1.00 65.00 199 VAL A N 1
ATOM 1610 C CA . VAL A 1 199 ? -14.824 8.843 31.518 1.00 65.00 199 VAL A CA 1
ATOM 1611 C C . VAL A 1 199 ? -13.310 8.693 31.596 1.00 65.00 199 VAL A C 1
ATOM 1613 O O . VAL A 1 199 ? -12.839 7.574 31.439 1.00 65.00 199 VAL A O 1
ATOM 1616 N N . GLN A 1 200 ? -12.563 9.759 31.906 1.00 65.38 200 GLN A N 1
ATOM 1617 C CA . GLN A 1 200 ? -11.099 9.712 32.018 1.00 65.38 200 GLN A CA 1
ATOM 1618 C C . GLN A 1 200 ? -10.600 8.706 33.066 1.00 65.38 200 GLN A C 1
ATOM 1620 O O . GLN A 1 200 ? -9.627 8.007 32.801 1.00 65.38 200 GLN A O 1
ATOM 1625 N N . TYR A 1 201 ? -11.280 8.580 34.210 1.00 63.38 201 TYR A N 1
ATOM 1626 C CA . TYR A 1 201 ? -10.934 7.592 35.243 1.00 63.38 201 TYR A CA 1
ATOM 1627 C C . TYR A 1 201 ? -11.262 6.141 34.855 1.00 63.38 201 TYR A C 1
ATOM 1629 O O . TYR A 1 201 ? -10.687 5.216 35.423 1.00 63.38 201 TYR A O 1
ATOM 1637 N N . CYS A 1 202 ? -12.178 5.923 33.907 1.00 59.12 202 CYS A N 1
ATOM 1638 C CA . CYS A 1 202 ? -12.603 4.591 33.471 1.00 59.12 202 CYS A CA 1
ATOM 1639 C C . CYS A 1 202 ? -11.888 4.087 32.209 1.00 59.12 202 CYS A C 1
ATOM 1641 O O . CYS A 1 202 ? -12.188 2.978 31.764 1.00 59.12 202 CYS A O 1
ATOM 1643 N N . ILE A 1 203 ? -10.976 4.866 31.615 1.00 59.66 203 ILE A N 1
ATOM 1644 C CA . ILE A 1 203 ? -10.206 4.424 30.444 1.00 59.66 203 ILE A CA 1
ATOM 1645 C C . ILE A 1 203 ? -9.239 3.314 30.893 1.00 59.66 203 ILE A C 1
ATOM 1647 O O . ILE A 1 203 ? -8.372 3.576 31.726 1.00 59.66 203 ILE A O 1
ATOM 1651 N N . PRO A 1 204 ? -9.335 2.083 30.355 1.00 55.56 204 PRO A N 1
ATOM 1652 C CA . PRO A 1 204 ? -8.384 1.025 30.677 1.00 55.56 204 PRO A CA 1
ATOM 1653 C C . PRO A 1 204 ? -6.989 1.379 30.139 1.00 55.56 204 PRO A C 1
ATOM 1655 O O . PRO A 1 204 ? -6.849 1.667 28.949 1.00 55.56 204 PRO A O 1
ATOM 1658 N N . GLU A 1 205 ? -5.949 1.286 30.975 1.00 51.66 205 GLU A N 1
ATOM 1659 C CA . GLU A 1 205 ? -4.542 1.570 30.612 1.00 51.66 205 GLU A CA 1
ATOM 1660 C C . GLU A 1 205 ? -4.022 0.765 29.402 1.00 51.66 205 GLU A C 1
ATOM 1662 O O . GLU A 1 205 ? -3.042 1.153 28.766 1.00 51.66 205 GLU A O 1
ATOM 1667 N N . LEU A 1 206 ? -4.682 -0.340 29.034 1.00 51.00 206 LEU A N 1
ATOM 1668 C CA . LEU A 1 206 ? -4.255 -1.207 27.931 1.00 51.00 206 LEU A CA 1
ATOM 1669 C C . LEU A 1 206 ? -4.514 -0.649 26.519 1.00 51.00 206 LEU A C 1
ATOM 1671 O O . LEU A 1 206 ? -3.996 -1.213 25.555 1.00 51.00 206 LEU A O 1
ATOM 1675 N N . VAL A 1 207 ? -5.292 0.425 26.343 1.00 49.56 207 VAL A N 1
ATOM 1676 C CA . VAL A 1 207 ? -5.621 0.929 24.996 1.00 49.56 207 VAL A CA 1
ATOM 1677 C C . VAL A 1 207 ? -4.583 1.950 24.535 1.00 49.56 207 VAL A C 1
ATOM 1679 O O . VAL A 1 207 ? -4.705 3.151 24.762 1.00 49.56 207 VAL A O 1
ATOM 1682 N N . HIS A 1 208 ? -3.536 1.468 23.868 1.00 50.09 208 HIS A N 1
ATOM 1683 C CA . HIS A 1 208 ? -2.526 2.336 23.267 1.00 50.09 208 HIS A CA 1
ATOM 1684 C C . HIS A 1 208 ? -3.119 3.116 22.090 1.00 50.09 208 HIS A C 1
ATOM 1686 O O . HIS A 1 208 ? -3.794 2.565 21.219 1.00 50.09 208 HIS A O 1
ATOM 1692 N N . SER A 1 209 ? -2.880 4.427 22.076 1.00 53.53 209 SER A N 1
ATOM 1693 C CA . SER A 1 209 ? -3.347 5.308 21.010 1.00 53.53 209 SER A CA 1
ATOM 1694 C C . SER A 1 209 ? -2.736 4.885 19.669 1.00 53.53 209 SER A C 1
ATOM 1696 O O . SER A 1 209 ? -1.525 4.656 19.615 1.00 53.53 209 SER A O 1
ATOM 1698 N N . PRO A 1 210 ? -3.516 4.829 18.573 1.00 56.19 210 PRO A N 1
ATOM 1699 C CA . PRO A 1 210 ? -2.945 4.557 17.263 1.00 56.19 210 PRO A CA 1
ATOM 1700 C C . PRO A 1 210 ? -1.902 5.638 16.919 1.00 56.19 210 PRO A C 1
ATOM 1702 O O . PRO A 1 210 ? -2.143 6.826 17.182 1.00 56.19 210 PRO A O 1
ATOM 1705 N N . PRO A 1 211 ? -0.741 5.261 16.353 1.00 58.38 211 PRO A N 1
ATOM 1706 C CA . PRO A 1 211 ? 0.330 6.201 16.056 1.00 58.38 211 PRO A CA 1
ATOM 1707 C C . PRO A 1 211 ? -0.156 7.291 15.093 1.00 58.38 211 PRO A C 1
ATOM 1709 O O . PRO A 1 211 ? -0.936 7.053 14.168 1.00 58.38 211 PRO A O 1
ATOM 1712 N N . ARG A 1 212 ? 0.294 8.531 15.318 1.00 53.56 212 ARG A N 1
ATOM 1713 C CA . ARG A 1 212 ? -0.078 9.665 14.464 1.00 53.56 212 ARG A CA 1
ATOM 1714 C C . ARG A 1 212 ? 0.516 9.473 13.067 1.00 53.56 212 ARG A C 1
ATOM 1716 O O . ARG A 1 212 ? 1.731 9.419 12.900 1.00 53.56 212 ARG A O 1
ATOM 1723 N N . VAL A 1 213 ? -0.356 9.407 12.064 1.00 61.56 213 VAL A N 1
ATOM 1724 C CA . VAL A 1 213 ? 0.038 9.261 10.659 1.00 61.56 213 VAL A CA 1
ATOM 1725 C C . VAL A 1 213 ? 0.665 10.567 10.162 1.00 61.56 213 VAL A C 1
ATOM 1727 O O . VAL A 1 213 ? -0.006 11.594 10.055 1.00 61.56 213 VAL A O 1
ATOM 1730 N N . ASN A 1 214 ? 1.958 10.528 9.834 1.00 68.50 214 ASN A N 1
ATOM 1731 C CA . ASN A 1 214 ? 2.680 11.646 9.221 1.00 68.50 214 ASN A CA 1
ATOM 1732 C C . ASN A 1 214 ? 2.421 11.689 7.707 1.00 68.50 214 ASN A C 1
ATOM 1734 O O . ASN A 1 214 ? 3.208 11.184 6.903 1.00 68.50 214 ASN A O 1
ATOM 1738 N N . TRP A 1 215 ? 1.314 12.324 7.322 1.00 63.38 215 TRP A N 1
ATOM 1739 C CA . TRP A 1 215 ? 0.843 12.423 5.936 1.00 63.38 215 TRP A CA 1
ATOM 1740 C C . TRP A 1 215 ? 1.879 12.992 4.954 1.00 63.38 215 TRP A C 1
ATOM 1742 O O . TRP A 1 215 ? 1.974 12.503 3.833 1.00 63.38 215 TRP A O 1
ATOM 1752 N N . GLY A 1 216 ? 2.706 13.959 5.370 1.00 64.56 216 GLY A N 1
ATOM 1753 C CA . GLY A 1 216 ? 3.729 14.562 4.502 1.00 64.56 216 GLY A CA 1
ATOM 1754 C C . GLY A 1 216 ? 4.811 13.574 4.047 1.00 64.56 216 GLY A C 1
ATOM 1755 O O . GLY A 1 216 ? 5.135 13.503 2.862 1.00 64.56 216 GLY A O 1
ATOM 1756 N N . ASN A 1 217 ? 5.309 12.740 4.964 1.00 63.09 217 ASN A N 1
ATOM 1757 C CA . ASN A 1 217 ? 6.290 11.700 4.635 1.00 63.09 217 ASN A CA 1
ATOM 1758 C C . ASN A 1 217 ? 5.662 10.572 3.812 1.00 63.09 217 ASN A C 1
ATOM 1760 O O . ASN A 1 217 ? 6.310 10.004 2.934 1.00 63.09 217 ASN A O 1
ATOM 1764 N N . LEU A 1 218 ? 4.392 10.264 4.077 1.00 65.88 218 LEU A N 1
ATOM 1765 C CA . LEU A 1 218 ? 3.652 9.233 3.362 1.00 65.88 218 LEU A CA 1
ATOM 1766 C C . LEU A 1 218 ? 3.442 9.637 1.897 1.00 65.88 218 LEU A C 1
ATOM 1768 O O . LEU A 1 218 ? 3.771 8.860 1.009 1.00 65.88 218 LEU A O 1
ATOM 1772 N N . ILE A 1 219 ? 3.031 10.883 1.642 1.00 64.50 219 ILE A N 1
ATOM 1773 C CA . ILE A 1 219 ? 2.894 11.448 0.291 1.00 64.50 219 ILE A CA 1
ATOM 1774 C C . ILE A 1 219 ? 4.255 11.520 -0.418 1.00 64.50 219 ILE A C 1
ATOM 1776 O O . ILE A 1 219 ? 4.358 11.129 -1.578 1.00 64.50 219 ILE A O 1
ATOM 1780 N N . GLY A 1 220 ? 5.321 11.946 0.270 1.00 63.97 220 GLY A N 1
ATOM 1781 C CA . GLY A 1 220 ? 6.671 11.978 -0.307 1.00 63.97 220 GLY A CA 1
ATOM 1782 C C . GLY A 1 220 ? 7.179 10.594 -0.734 1.00 63.97 220 GLY A C 1
ATOM 1783 O O . GLY A 1 220 ? 7.739 10.436 -1.821 1.00 63.97 220 GLY A O 1
ATOM 1784 N N . ASN A 1 221 ? 6.921 9.565 0.076 1.00 67.00 221 ASN A N 1
ATOM 1785 C CA . ASN A 1 221 ? 7.263 8.180 -0.256 1.00 67.00 221 ASN A CA 1
ATOM 1786 C C . ASN A 1 221 ? 6.420 7.636 -1.419 1.00 67.00 221 ASN A C 1
ATOM 1788 O O . ASN A 1 221 ? 6.953 6.933 -2.278 1.00 67.00 221 ASN A O 1
ATOM 1792 N N . LEU A 1 222 ? 5.147 8.026 -1.484 1.00 67.94 222 LEU A N 1
ATOM 1793 C CA . LEU A 1 222 ? 4.188 7.665 -2.529 1.00 67.94 222 LEU A CA 1
ATOM 1794 C C . LEU A 1 222 ? 4.563 8.294 -3.883 1.00 67.94 222 LEU A C 1
ATOM 1796 O O . LEU A 1 222 ? 4.486 7.634 -4.914 1.00 67.94 222 LEU A O 1
ATOM 1800 N N . VAL A 1 223 ? 5.072 9.527 -3.897 1.00 65.06 223 VAL A N 1
ATOM 1801 C CA . VAL A 1 223 ? 5.595 10.169 -5.119 1.00 65.06 223 VAL A CA 1
ATOM 1802 C C . VAL A 1 223 ? 6.936 9.558 -5.550 1.00 65.06 223 VAL A C 1
ATOM 1804 O O . VAL A 1 223 ? 7.189 9.388 -6.742 1.00 65.06 223 VAL A O 1
ATOM 1807 N N . SER A 1 224 ? 7.786 9.166 -4.596 1.00 59.66 224 SER A N 1
ATOM 1808 C CA . SER A 1 224 ? 9.089 8.543 -4.875 1.00 59.66 224 SER A CA 1
ATOM 1809 C C . SER A 1 224 ? 9.009 7.049 -5.236 1.00 59.66 224 SER A C 1
ATOM 1811 O O . SER A 1 224 ? 10.047 6.453 -5.535 1.00 59.66 224 SER A O 1
ATOM 1813 N N . GLY A 1 225 ? 7.830 6.418 -5.180 1.00 58.09 225 GLY A N 1
ATOM 1814 C CA . GLY A 1 225 ? 7.669 4.976 -5.405 1.00 58.09 225 GLY A CA 1
ATOM 1815 C C . GLY A 1 225 ? 8.291 4.094 -4.310 1.00 58.09 225 GLY A C 1
ATOM 1816 O O . GLY A 1 225 ? 8.594 2.925 -4.555 1.00 58.09 225 GLY A O 1
ATOM 1817 N N . LYS A 1 226 ? 8.522 4.635 -3.105 1.00 63.00 226 LYS A N 1
ATOM 1818 C CA . LYS A 1 226 ? 8.963 3.847 -1.943 1.00 63.00 226 LYS A CA 1
ATOM 1819 C C . LYS A 1 226 ? 7.762 3.116 -1.341 1.00 63.00 226 LYS A C 1
ATOM 1821 O O . LYS A 1 226 ? 6.689 3.693 -1.187 1.00 63.00 226 LYS A O 1
ATOM 1826 N N . LEU A 1 227 ? 7.950 1.838 -1.003 1.00 58.44 227 LEU A N 1
ATOM 1827 C CA . LEU A 1 227 ? 6.891 1.011 -0.422 1.00 58.44 227 LEU A CA 1
ATOM 1828 C C . LEU A 1 227 ? 6.370 1.629 0.883 1.00 58.44 227 LEU A C 1
ATOM 1830 O O . LEU A 1 227 ? 7.152 2.038 1.740 1.00 58.44 227 LEU A O 1
ATOM 1834 N N . ILE A 1 228 ? 5.046 1.644 1.029 1.00 57.16 228 ILE A N 1
ATOM 1835 C CA . ILE A 1 228 ? 4.366 2.032 2.264 1.00 57.16 228 ILE A CA 1
ATOM 1836 C C . ILE A 1 228 ? 4.214 0.752 3.079 1.00 57.16 228 ILE A C 1
ATOM 1838 O O . ILE A 1 228 ? 3.486 -0.156 2.672 1.00 57.16 228 ILE A O 1
ATOM 1842 N N . TYR A 1 229 ? 4.937 0.659 4.190 1.00 46.12 229 TYR A N 1
ATOM 1843 C CA . TYR A 1 229 ? 4.690 -0.388 5.174 1.00 46.12 229 TYR A CA 1
ATOM 1844 C C . TYR A 1 229 ? 3.447 -0.019 5.990 1.00 46.12 229 TYR A C 1
ATOM 1846 O O . TYR A 1 229 ? 3.306 1.157 6.342 1.00 46.12 229 TYR A O 1
ATOM 1854 N N . PRO A 1 230 ? 2.541 -0.973 6.273 1.00 45.12 230 PRO A N 1
ATOM 1855 C CA . PRO A 1 230 ? 1.566 -0.770 7.333 1.00 45.12 230 PRO A CA 1
ATOM 1856 C C . PRO A 1 230 ? 2.338 -0.597 8.649 1.00 45.12 230 PRO A C 1
ATOM 1858 O O . PRO A 1 230 ? 3.260 -1.362 8.935 1.00 45.12 230 PRO A O 1
ATOM 1861 N N . SER A 1 231 ? 2.028 0.482 9.363 1.00 40.84 231 SER A N 1
ATOM 1862 C CA . SER A 1 231 ? 2.537 0.791 10.702 1.00 40.84 231 SER A CA 1
ATOM 1863 C C . SER A 1 231 ? 1.612 0.233 11.763 1.00 40.84 231 SER A C 1
ATOM 1865 O O . SER A 1 231 ? 0.397 0.492 11.595 1.00 40.84 231 SER A O 1
#

Solvent-accessible surface area (backbone atoms only — not comparable to full-atom values): 13398 Å² total; per-residue (Å²): 108,72,66,56,55,51,51,48,52,52,49,53,48,51,55,48,46,64,67,41,43,65,57,50,54,51,50,49,52,49,51,60,65,46,50,80,79,32,69,64,60,43,53,48,56,52,44,55,50,48,53,61,65,42,47,60,52,48,54,52,35,53,50,40,29,52,52,51,46,49,47,55,54,48,48,54,52,45,52,31,52,76,71,29,43,42,80,37,82,94,74,78,42,75,45,81,50,92,74,55,73,69,58,50,50,53,44,50,52,52,43,52,53,48,59,67,45,45,63,58,53,50,51,52,38,51,54,42,48,51,53,50,51,52,50,55,49,49,49,51,47,52,51,50,51,46,48,51,59,64,48,42,51,60,67,59,53,52,40,58,75,66,68,43,83,84,61,44,78,40,73,52,74,46,75,53,83,69,87,81,93,70,83,86,48,74,47,76,46,73,41,70,60,61,68,68,61,57,40,63,74,64,45,62,89,83,69,74,76,79,79,84,79,60,60,70,63,52,51,53,31,60,75,66,41,46,85,82,74,91,127

Organism: Zootermopsis nevadensis (NCBI:txid136037)